Protein AF-A0A965B4S9-F1 (afdb_monomer_lite)

Structure (mmCIF, N/CA/C/O backbone):
data_AF-A0A965B4S9-F1
#
_entry.id   AF-A0A965B4S9-F1
#
loop_
_atom_site.group_PDB
_atom_site.id
_atom_site.type_symbol
_atom_site.label_atom_id
_atom_site.label_alt_id
_atom_site.label_comp_id
_atom_site.label_asym_id
_atom_site.label_entity_id
_atom_site.label_seq_id
_atom_site.pdbx_PDB_ins_code
_atom_site.Cartn_x
_atom_site.Cartn_y
_atom_site.Cartn_z
_atom_site.occupancy
_atom_site.B_iso_or_equiv
_atom_site.auth_seq_id
_atom_site.auth_comp_id
_atom_site.auth_asym_id
_atom_site.auth_atom_id
_atom_site.pdbx_PDB_model_num
ATOM 1 N N . MET A 1 1 ? -10.277 0.511 -6.795 1.00 82.25 1 MET A N 1
ATOM 2 C CA . MET A 1 1 ? -9.695 -0.820 -7.100 1.00 82.25 1 MET A CA 1
ATOM 3 C C . MET A 1 1 ? -10.086 -1.358 -8.469 1.00 82.25 1 MET A C 1
ATOM 5 O O . MET A 1 1 ? -9.258 -2.029 -9.069 1.00 82.25 1 MET A O 1
ATOM 9 N N . SER A 1 2 ? -11.279 -1.055 -8.992 1.00 87.94 2 SER A N 1
ATOM 10 C CA . SER A 1 2 ? -11.750 -1.581 -10.284 1.00 87.94 2 SER A CA 1
ATOM 11 C C . SER A 1 2 ? -10.782 -1.339 -11.446 1.00 87.94 2 SER A C 1
ATOM 13 O O . SER A 1 2 ? -10.565 -2.250 -12.230 1.00 87.94 2 SER A O 1
ATOM 15 N N . ILE A 1 3 ? -10.125 -0.171 -11.503 1.00 90.88 3 ILE A N 1
ATOM 16 C CA . ILE A 1 3 ? -9.097 0.130 -12.519 1.00 90.88 3 ILE A CA 1
ATOM 17 C C . ILE A 1 3 ? -7.982 -0.932 -12.504 1.00 90.88 3 ILE A C 1
ATOM 19 O O . ILE A 1 3 ? -7.716 -1.557 -13.525 1.00 90.88 3 ILE A O 1
ATOM 23 N N . ASN A 1 4 ? -7.391 -1.210 -11.336 1.00 87.19 4 ASN A N 1
ATOM 24 C CA . ASN A 1 4 ? -6.348 -2.236 -11.187 1.00 87.19 4 ASN A CA 1
ATOM 25 C C . ASN A 1 4 ? -6.852 -3.640 -11.551 1.00 87.19 4 ASN A C 1
ATOM 27 O O . ASN A 1 4 ? -6.146 -4.393 -12.215 1.00 87.19 4 ASN A O 1
ATOM 31 N N . ALA A 1 5 ? -8.068 -3.994 -11.126 1.00 87.38 5 ALA A N 1
ATOM 32 C CA . ALA A 1 5 ? -8.649 -5.301 -11.423 1.00 87.38 5 ALA A CA 1
ATOM 33 C C . ALA A 1 5 ? -8.853 -5.500 -12.934 1.00 87.38 5 ALA A C 1
ATOM 35 O O . ALA A 1 5 ? -8.488 -6.545 -13.462 1.00 87.38 5 ALA A O 1
ATOM 36 N N . MET A 1 6 ? -9.356 -4.480 -13.637 1.00 89.00 6 MET A N 1
ATOM 37 C CA . MET A 1 6 ? -9.502 -4.508 -15.095 1.00 89.00 6 MET A CA 1
ATOM 38 C C . MET A 1 6 ? -8.151 -4.663 -15.800 1.00 89.00 6 MET A C 1
ATOM 40 O O . MET A 1 6 ? -8.064 -5.430 -16.752 1.00 89.00 6 MET A O 1
ATOM 44 N N . PHE A 1 7 ? -7.090 -4.014 -15.307 1.00 85.38 7 PHE A N 1
ATOM 45 C CA . PHE A 1 7 ? -5.736 -4.202 -15.842 1.00 85.38 7 PHE A CA 1
ATOM 46 C C . PHE A 1 7 ? -5.236 -5.640 -15.686 1.00 85.38 7 PHE A C 1
ATOM 48 O O . PHE A 1 7 ? -4.706 -6.204 -16.638 1.00 85.38 7 PHE A O 1
ATOM 55 N N . ILE A 1 8 ? -5.424 -6.250 -14.512 1.00 87.25 8 ILE A N 1
ATOM 56 C CA . ILE A 1 8 ? -5.008 -7.639 -14.266 1.00 87.25 8 ILE A CA 1
ATOM 57 C C . ILE A 1 8 ? -5.798 -8.602 -15.156 1.00 87.25 8 ILE A C 1
ATOM 59 O O . ILE A 1 8 ? -5.205 -9.452 -15.812 1.00 87.25 8 ILE A O 1
ATOM 63 N N . VAL A 1 9 ? -7.123 -8.451 -15.219 1.00 90.88 9 VAL A N 1
ATOM 64 C CA . VAL A 1 9 ? -7.982 -9.261 -16.098 1.00 90.88 9 VAL A CA 1
ATOM 65 C C . VAL A 1 9 ? -7.557 -9.090 -17.559 1.00 90.88 9 VAL A C 1
ATOM 67 O O . VAL A 1 9 ? -7.392 -10.079 -18.266 1.00 90.88 9 VAL A O 1
ATOM 70 N N . GLY A 1 10 ? -7.294 -7.858 -17.999 1.00 89.44 10 GLY A N 1
ATOM 71 C CA . GLY A 1 10 ? -6.790 -7.574 -19.341 1.00 89.44 10 GLY A CA 1
ATOM 72 C C . GLY A 1 10 ? -5.460 -8.272 -19.631 1.00 89.44 10 GLY A C 1
ATOM 73 O O . GLY A 1 10 ? -5.334 -8.937 -20.653 1.00 89.44 10 GLY A O 1
ATOM 74 N N . LEU A 1 11 ? -4.489 -8.184 -18.716 1.00 87.62 11 LEU A N 1
ATOM 75 C CA . LEU A 1 11 ? -3.179 -8.828 -18.865 1.00 87.62 11 LEU A CA 1
ATOM 76 C C . LEU A 1 11 ? -3.265 -10.357 -18.946 1.00 87.62 11 LEU A C 1
ATOM 78 O O . LEU A 1 11 ? -2.461 -10.967 -19.644 1.00 87.62 11 LEU A O 1
ATOM 82 N N . VAL A 1 12 ? -4.215 -10.973 -18.237 1.00 92.19 12 VAL A N 1
ATOM 83 C CA . VAL A 1 12 ? -4.382 -12.434 -18.216 1.00 92.19 12 VAL A CA 1
ATOM 84 C C . VAL A 1 12 ? -5.134 -12.944 -19.447 1.00 92.19 12 VAL A C 1
ATOM 86 O O . VAL A 1 12 ? -4.763 -13.979 -19.995 1.00 92.19 12 VAL A O 1
ATOM 89 N N . PHE A 1 13 ? -6.186 -12.246 -19.884 1.00 93.88 13 PHE A N 1
ATOM 90 C CA . PHE A 1 13 ? -7.126 -12.775 -20.878 1.00 93.88 13 PHE A CA 1
ATOM 91 C C . PHE A 1 13 ? -7.011 -12.159 -22.277 1.00 93.88 13 PHE A C 1
ATOM 93 O O . PHE A 1 13 ? -7.575 -12.724 -23.211 1.00 93.88 13 PHE A O 1
ATOM 100 N N . VAL A 1 14 ? -6.301 -11.039 -22.460 1.00 92.94 14 VAL A N 1
ATOM 101 C CA . VAL A 1 14 ? -6.138 -10.396 -23.776 1.00 92.94 14 VAL A CA 1
ATOM 102 C C . VAL A 1 14 ? -4.761 -10.738 -24.362 1.00 92.94 14 VAL A C 1
ATOM 104 O O . VAL A 1 14 ? -3.739 -10.230 -23.887 1.00 92.94 14 VAL A O 1
ATOM 107 N N . PRO A 1 15 ? -4.689 -11.567 -25.422 1.00 91.56 15 PRO A N 1
ATOM 108 C CA . PRO A 1 15 ? -3.422 -11.907 -26.056 1.00 91.56 15 PRO A CA 1
ATOM 109 C C . PRO A 1 15 ? -2.739 -10.662 -26.628 1.00 91.56 15 PRO A C 1
ATOM 111 O O . PRO A 1 15 ? -3.392 -9.800 -27.211 1.00 91.56 15 PRO A O 1
ATOM 114 N N . LYS A 1 16 ? -1.409 -10.590 -26.507 1.00 90.75 16 LYS A N 1
ATOM 115 C CA . LYS A 1 16 ? -0.580 -9.486 -27.028 1.00 90.75 16 LYS A CA 1
ATOM 116 C C . LYS A 1 16 ? -0.928 -8.092 -26.476 1.00 90.75 16 LYS A C 1
ATOM 118 O O . LYS A 1 16 ? -0.445 -7.111 -27.024 1.00 90.75 16 LYS A O 1
ATOM 123 N N . LEU A 1 17 ? -1.661 -7.968 -25.361 1.00 90.12 17 LEU A N 1
ATOM 124 C CA . LEU A 1 17 ? -1.936 -6.661 -24.735 1.00 90.12 17 LEU A CA 1
ATOM 125 C C . LEU A 1 17 ? -0.650 -5.845 -24.494 1.00 90.12 17 LEU A C 1
ATOM 127 O O . LEU A 1 17 ? -0.628 -4.630 -24.675 1.00 90.12 17 LEU A O 1
ATOM 131 N N . TRP A 1 18 ? 0.446 -6.524 -24.138 1.00 90.88 18 TRP A N 1
ATOM 132 C CA . TRP A 1 18 ? 1.727 -5.868 -23.880 1.00 90.88 18 TRP A CA 1
ATOM 133 C C . TRP A 1 18 ? 2.307 -5.140 -25.102 1.00 90.88 18 TRP A C 1
ATOM 135 O O . TRP A 1 18 ? 3.011 -4.151 -24.935 1.00 90.88 18 TRP A O 1
ATOM 145 N N . SER A 1 19 ? 1.979 -5.553 -26.335 1.00 92.44 19 SER A N 1
ATOM 146 C CA . SER A 1 19 ? 2.480 -4.869 -27.538 1.00 92.44 19 SER A CA 1
ATOM 147 C C . SER A 1 19 ? 1.881 -3.474 -27.737 1.00 92.44 19 SER A C 1
ATOM 149 O O . SER A 1 19 ? 2.375 -2.721 -28.566 1.00 92.44 19 SER A O 1
ATOM 151 N N . VAL A 1 20 ? 0.815 -3.132 -27.007 1.00 92.50 20 VAL A N 1
ATOM 152 C CA . VAL A 1 20 ? 0.145 -1.822 -27.060 1.00 92.50 20 VAL A CA 1
ATOM 153 C C . VAL A 1 20 ? 0.144 -1.107 -25.703 1.00 92.50 20 VAL A C 1
ATOM 155 O O . VAL A 1 20 ? -0.563 -0.116 -25.524 1.00 92.50 20 VAL A O 1
ATOM 158 N N . VAL A 1 21 ? 0.932 -1.590 -24.735 1.00 91.88 21 VAL A N 1
ATOM 159 C CA . VAL A 1 21 ? 0.896 -1.103 -23.346 1.00 91.88 21 VAL A CA 1
ATOM 160 C C . VAL A 1 21 ? 1.277 0.375 -23.222 1.00 91.88 21 VAL A C 1
ATOM 162 O O . VAL A 1 21 ? 0.691 1.092 -22.415 1.00 91.88 21 VAL A O 1
ATOM 165 N N . GLU A 1 22 ? 2.167 0.858 -24.090 1.00 93.56 22 GLU A N 1
ATOM 166 C CA . GLU A 1 22 ? 2.612 2.257 -24.111 1.00 93.56 22 GLU A CA 1
ATOM 167 C C . GLU A 1 22 ? 1.471 3.238 -24.430 1.00 93.56 22 GLU A C 1
ATOM 169 O O . GLU A 1 22 ? 1.471 4.367 -23.949 1.00 93.56 22 GLU A O 1
ATOM 174 N N . TYR A 1 23 ? 0.439 2.804 -25.164 1.00 93.38 23 TYR A N 1
ATOM 175 C CA . TYR A 1 23 ? -0.772 3.604 -25.389 1.00 93.38 23 TYR A CA 1
ATOM 176 C C . TYR A 1 23 ? -1.764 3.506 -24.224 1.00 93.38 23 TYR A C 1
ATOM 178 O O . TYR A 1 23 ? -2.525 4.439 -23.964 1.00 93.38 23 TYR A O 1
ATOM 186 N N . LEU A 1 24 ? -1.758 2.382 -23.501 1.00 93.00 24 LEU A N 1
ATOM 187 C CA . LEU A 1 24 ? -2.623 2.166 -22.343 1.00 93.00 24 LEU A CA 1
ATOM 188 C C . LEU A 1 24 ? -2.133 2.928 -21.109 1.00 93.00 24 LEU A C 1
ATOM 190 O O . LEU A 1 24 ? -2.963 3.350 -20.304 1.00 93.00 24 LEU A O 1
ATOM 194 N N . PHE A 1 25 ? -0.823 3.139 -20.949 1.00 94.69 25 PHE A N 1
ATOM 195 C CA . PHE A 1 25 ? -0.273 3.833 -19.782 1.00 94.69 25 PHE A CA 1
ATOM 196 C C . PHE A 1 25 ? -0.788 5.273 -19.621 1.00 94.69 25 PHE A C 1
ATOM 198 O O . PHE A 1 25 ? -1.295 5.572 -18.537 1.00 94.69 25 PHE A O 1
ATOM 205 N N . PRO A 1 26 ? -0.773 6.154 -20.644 1.00 95.62 26 PRO A N 1
ATOM 206 C CA . PRO A 1 26 ? -1.358 7.491 -20.527 1.00 95.62 26 PRO A CA 1
ATOM 207 C C . PRO A 1 26 ? -2.848 7.471 -20.165 1.00 95.62 26 PRO A C 1
ATOM 209 O O . PRO A 1 26 ? -3.293 8.257 -19.329 1.00 95.62 26 PRO A O 1
ATOM 212 N N . LEU A 1 27 ? -3.619 6.537 -20.736 1.00 94.31 27 LEU A N 1
ATOM 213 C CA . LEU A 1 27 ? -5.042 6.376 -20.419 1.00 94.31 27 LEU A CA 1
ATOM 214 C C . LEU A 1 27 ? -5.249 5.923 -18.966 1.00 94.31 27 LEU A C 1
ATOM 216 O O . LEU A 1 27 ? -6.115 6.449 -18.266 1.00 94.31 27 LEU A O 1
ATOM 220 N N . ALA A 1 28 ? -4.421 4.993 -18.485 1.00 93.81 28 ALA A N 1
ATOM 221 C CA . ALA A 1 28 ? -4.421 4.557 -17.093 1.00 93.81 28 ALA A CA 1
ATOM 222 C C . ALA A 1 28 ? -4.108 5.720 -16.147 1.00 93.81 28 ALA A C 1
ATOM 224 O O . ALA A 1 28 ? -4.797 5.914 -15.146 1.00 93.81 28 ALA A O 1
ATOM 225 N N . MET A 1 29 ? -3.084 6.510 -16.480 1.00 96.62 29 MET A N 1
ATOM 226 C CA . MET A 1 29 ? -2.683 7.680 -15.705 1.00 96.62 29 MET A CA 1
ATOM 227 C C . MET A 1 29 ? -3.804 8.707 -15.639 1.00 96.62 29 MET A C 1
ATOM 229 O O . MET A 1 29 ? -4.101 9.191 -14.552 1.00 96.62 29 MET A O 1
ATOM 233 N N . ALA A 1 30 ? -4.476 8.986 -16.758 1.00 97.31 30 ALA A N 1
ATOM 234 C CA . ALA A 1 30 ? -5.636 9.869 -16.778 1.00 97.31 30 ALA A CA 1
ATOM 235 C C . ALA A 1 30 ? -6.758 9.347 -15.864 1.00 97.31 30 ALA A C 1
ATOM 237 O O . ALA A 1 30 ? -7.289 10.103 -15.052 1.00 97.31 30 ALA A O 1
ATOM 238 N N . ALA A 1 31 ? -7.071 8.048 -15.920 1.00 96.25 31 ALA A N 1
ATOM 239 C CA . ALA A 1 31 ? -8.093 7.444 -15.067 1.00 96.25 31 ALA A CA 1
ATOM 240 C C . ALA A 1 31 ? -7.750 7.547 -13.569 1.00 96.25 31 ALA A C 1
ATOM 242 O O . ALA A 1 31 ? -8.599 7.945 -12.767 1.00 96.25 31 ALA A O 1
ATOM 243 N N . PHE A 1 32 ? -6.508 7.239 -13.173 1.00 96.88 32 PHE A N 1
ATOM 244 C CA . PHE A 1 32 ? -6.081 7.392 -11.779 1.00 96.88 32 PHE A CA 1
ATOM 245 C C . PHE A 1 32 ? -5.998 8.851 -11.341 1.00 96.88 32 PHE A C 1
ATOM 247 O O . PHE A 1 32 ? -6.355 9.152 -10.206 1.00 96.88 32 PHE A O 1
ATOM 254 N N . PHE A 1 33 ? -5.562 9.754 -12.217 1.00 97.69 33 PHE A N 1
ATOM 255 C CA . PHE A 1 33 ? -5.514 11.183 -11.931 1.00 97.69 33 PHE A CA 1
ATOM 256 C C . PHE A 1 33 ? -6.918 11.727 -11.658 1.00 97.69 33 PHE A C 1
ATOM 258 O O . PHE A 1 33 ? -7.147 12.323 -10.610 1.00 97.69 33 PHE A O 1
ATOM 265 N N . LEU A 1 34 ? -7.886 11.446 -12.534 1.00 97.56 34 LEU A N 1
ATOM 266 C CA . LEU A 1 34 ? -9.280 11.850 -12.335 1.00 97.56 34 LEU A CA 1
ATOM 267 C C . LEU A 1 34 ? -9.862 11.267 -11.042 1.00 97.56 34 LEU A C 1
ATOM 269 O O . LEU A 1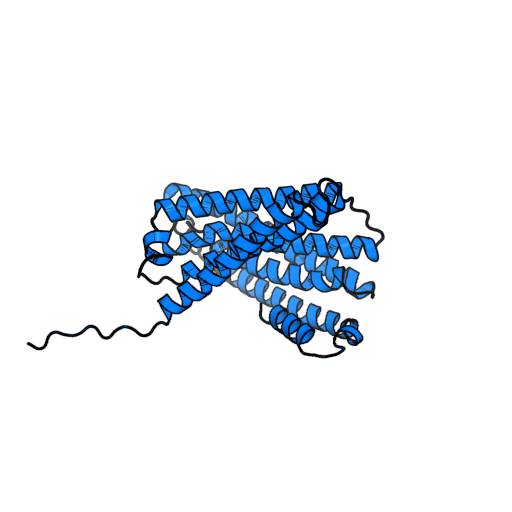 34 ? -10.521 11.978 -10.284 1.00 97.56 34 LEU A O 1
ATOM 273 N N . ASN A 1 35 ? -9.567 10.000 -10.740 1.00 96.94 35 ASN A N 1
ATOM 274 C CA . ASN A 1 35 ? -10.010 9.373 -9.497 1.00 96.94 35 ASN A CA 1
ATOM 275 C C . ASN A 1 35 ? -9.328 9.979 -8.252 1.00 96.94 35 ASN A C 1
ATOM 277 O O . ASN A 1 35 ? -9.960 10.103 -7.200 1.00 96.94 35 ASN A O 1
ATOM 281 N N . ALA A 1 36 ? -8.066 10.405 -8.357 1.00 97.00 36 ALA A N 1
ATOM 282 C CA . ALA A 1 36 ? -7.355 11.115 -7.296 1.00 97.00 36 ALA A CA 1
ATOM 283 C C . ALA A 1 36 ? -7.952 12.508 -7.050 1.00 97.00 36 ALA A C 1
ATOM 285 O O . ALA A 1 36 ? -8.199 12.864 -5.900 1.00 97.00 36 ALA A O 1
ATOM 286 N N . ILE A 1 37 ? -8.264 13.262 -8.110 1.00 97.94 37 ILE A N 1
ATOM 287 C CA . ILE A 1 37 ? -8.956 14.556 -8.007 1.00 97.94 37 ILE A CA 1
ATOM 288 C C . ILE A 1 37 ? -10.333 14.383 -7.365 1.00 97.94 37 ILE A C 1
ATOM 290 O O . ILE A 1 37 ? -10.694 15.141 -6.465 1.00 97.94 37 ILE A O 1
ATOM 294 N N . TRP A 1 38 ? -11.086 13.356 -7.763 1.00 97.31 38 TRP A N 1
ATOM 295 C CA . TRP A 1 38 ? -12.370 13.053 -7.137 1.00 97.31 38 TRP A CA 1
ATOM 296 C C . TRP A 1 38 ? -12.219 12.712 -5.648 1.00 97.31 38 TRP A C 1
ATOM 298 O O . TRP A 1 38 ? -12.965 13.231 -4.819 1.00 97.31 38 TRP A O 1
ATOM 308 N N . THR A 1 39 ? -11.193 11.934 -5.291 1.00 96.38 39 THR A N 1
ATOM 309 C CA . THR A 1 39 ? -10.860 11.620 -3.891 1.00 96.38 39 THR A CA 1
ATOM 310 C C . THR A 1 39 ? -10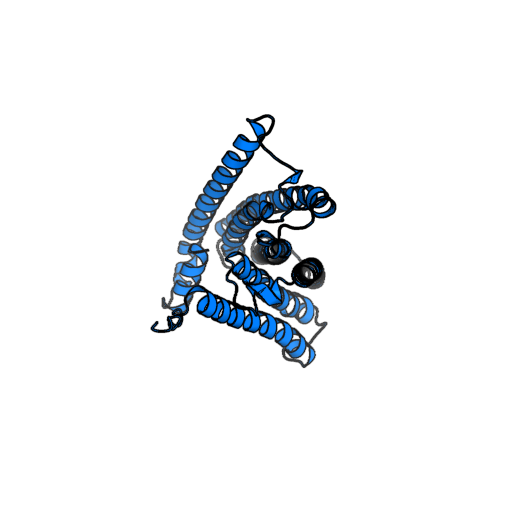.537 12.891 -3.099 1.00 96.38 39 THR A C 1
ATOM 312 O O . THR A 1 39 ? -11.085 13.089 -2.016 1.00 96.38 39 THR A O 1
ATOM 315 N N . LEU A 1 40 ? -9.705 13.787 -3.645 1.00 96.31 40 LEU A N 1
ATOM 316 C CA . LEU A 1 40 ? -9.372 15.066 -3.012 1.00 96.31 40 LEU A CA 1
ATOM 317 C C . LEU A 1 40 ? -10.596 15.961 -2.832 1.00 96.31 40 LEU A C 1
ATOM 319 O O . LEU A 1 40 ? -10.729 16.582 -1.783 1.00 96.31 40 LEU A O 1
ATOM 323 N N . LYS A 1 41 ? -11.508 15.995 -3.809 1.00 96.75 41 LYS A N 1
ATOM 324 C CA . LYS A 1 41 ? -12.770 16.732 -3.687 1.00 96.75 41 LYS A CA 1
ATOM 325 C C . LYS A 1 41 ? -13.597 16.209 -2.512 1.00 96.75 41 LYS A C 1
ATOM 327 O O . LYS A 1 41 ? -13.977 16.990 -1.651 1.00 96.75 41 LYS A O 1
ATOM 332 N N . MET A 1 42 ? -13.800 14.893 -2.416 1.00 95.56 42 MET A N 1
ATOM 333 C CA . MET A 1 42 ? -14.558 14.293 -1.307 1.00 95.56 42 MET A CA 1
ATOM 334 C C . MET A 1 42 ? -13.889 14.534 0.054 1.00 95.56 42 MET A C 1
ATOM 336 O O . MET A 1 42 ? -14.569 14.802 1.045 1.00 95.56 42 MET A O 1
ATOM 340 N N . MET A 1 43 ? -12.556 14.462 0.107 1.00 93.50 43 MET A N 1
ATOM 341 C CA . MET A 1 43 ? -11.780 14.802 1.301 1.00 93.50 43 MET A CA 1
ATOM 342 C C . MET A 1 43 ? -11.950 16.272 1.688 1.00 93.50 43 MET A C 1
ATOM 344 O O . MET A 1 43 ? -12.178 16.566 2.859 1.00 93.50 43 MET A O 1
ATOM 348 N N . GLY A 1 44 ? -11.860 17.178 0.713 1.00 92.06 44 GLY A N 1
ATOM 349 C CA . GLY A 1 44 ? -12.042 18.614 0.890 1.00 92.06 44 GLY A CA 1
ATOM 350 C C . GLY A 1 44 ? -13.438 18.953 1.396 1.00 92.06 44 GLY A C 1
ATOM 351 O O . GLY A 1 44 ? -13.550 19.630 2.409 1.00 92.06 44 GLY A O 1
ATOM 352 N N . ASP A 1 45 ? -14.484 18.401 0.778 1.00 92.38 45 ASP A N 1
ATOM 353 C CA . ASP A 1 45 ? -15.879 18.588 1.196 1.00 92.38 45 ASP A CA 1
ATOM 354 C C . ASP A 1 45 ? -16.106 18.087 2.632 1.00 92.38 45 ASP A C 1
ATOM 356 O O . ASP A 1 45 ? -16.794 18.722 3.432 1.00 92.38 45 ASP A O 1
ATOM 360 N N . MET A 1 46 ? -15.500 16.953 2.996 1.00 89.81 46 MET A N 1
ATOM 361 C CA . MET A 1 46 ? -15.559 16.428 4.360 1.00 89.81 46 MET A CA 1
ATOM 362 C C . MET A 1 46 ? -14.876 17.365 5.365 1.00 89.81 46 MET A C 1
ATOM 364 O O . MET A 1 46 ? -15.469 17.677 6.393 1.00 89.81 46 MET A O 1
ATOM 368 N N . ILE A 1 47 ? -13.657 17.825 5.075 1.00 88.62 47 ILE A N 1
ATOM 369 C CA . ILE A 1 47 ? -12.915 18.740 5.955 1.00 88.62 47 ILE A CA 1
ATOM 370 C C . ILE A 1 47 ? -13.627 20.092 6.051 1.00 88.62 47 ILE A C 1
ATOM 372 O O . ILE A 1 47 ? -13.740 20.636 7.143 1.00 88.62 47 ILE A O 1
ATOM 376 N N . ALA A 1 48 ? -14.142 20.616 4.939 1.00 89.31 48 ALA A N 1
ATOM 377 C CA . ALA A 1 48 ? -14.868 21.879 4.903 1.00 89.31 48 ALA A CA 1
ATOM 378 C C . ALA A 1 48 ? -16.097 21.843 5.819 1.00 89.31 48 ALA A C 1
ATOM 380 O O . ALA A 1 48 ? -16.299 22.785 6.576 1.00 89.31 48 ALA A O 1
ATOM 381 N N . ARG A 1 49 ? -16.861 20.740 5.829 1.00 87.12 49 ARG A N 1
ATOM 382 C CA . ARG A 1 49 ? -17.976 20.555 6.776 1.00 87.12 49 ARG A CA 1
ATOM 383 C C . ARG A 1 49 ? -17.512 20.582 8.231 1.00 87.12 49 ARG A C 1
ATOM 385 O O . ARG A 1 49 ? -18.102 21.285 9.040 1.00 87.12 49 ARG A O 1
ATOM 392 N N . TYR A 1 50 ? -16.425 19.880 8.545 1.00 85.94 50 TYR A N 1
ATOM 393 C CA . TYR A 1 50 ? -15.868 19.857 9.901 1.00 85.94 50 TYR A CA 1
ATOM 394 C C . TYR A 1 50 ? -15.355 21.219 10.376 1.00 85.94 50 TYR A C 1
ATOM 396 O O . TYR A 1 50 ? -15.379 21.484 11.571 1.00 85.94 50 TYR A O 1
ATOM 404 N N . LEU A 1 51 ? -14.873 22.063 9.459 1.00 86.81 51 LEU A N 1
ATOM 405 C CA . LEU A 1 51 ? -14.338 23.389 9.775 1.00 86.81 51 LEU A CA 1
ATOM 406 C C . LEU A 1 51 ? -15.389 24.507 9.720 1.00 86.81 51 LEU A C 1
ATOM 408 O O . LEU A 1 51 ? -15.165 25.567 10.299 1.00 86.81 51 LEU A O 1
ATOM 412 N N . ALA A 1 52 ? -16.505 24.306 9.014 1.00 88.56 52 ALA A N 1
ATOM 413 C CA . ALA A 1 52 ? -17.569 25.301 8.886 1.00 88.56 52 ALA A CA 1
ATOM 414 C C . ALA A 1 52 ? -18.443 25.405 10.147 1.00 88.56 52 ALA A C 1
ATOM 416 O O . ALA A 1 52 ? -18.992 26.469 10.430 1.00 88.56 52 ALA A O 1
ATOM 417 N N . GLU A 1 53 ? -18.567 24.318 10.908 1.00 82.62 53 GLU A N 1
ATOM 418 C CA . GLU A 1 53 ? -19.384 24.248 12.118 1.00 82.62 53 GLU A CA 1
ATOM 419 C C . GLU A 1 53 ? -18.496 24.240 13.370 1.00 82.62 53 GLU A C 1
ATOM 421 O O . GLU A 1 53 ? -17.506 23.514 13.433 1.00 82.62 53 GLU A O 1
ATOM 426 N N . LYS A 1 54 ? -18.858 25.022 14.399 1.00 72.75 54 LYS A N 1
ATOM 427 C CA . LYS A 1 54 ? -18.075 25.147 15.647 1.00 72.75 54 LYS A CA 1
ATOM 428 C C . LYS A 1 54 ? -17.902 23.807 16.385 1.00 72.75 54 LYS A C 1
ATOM 430 O O . LYS A 1 54 ? -16.852 23.586 16.976 1.00 72.75 54 LYS A O 1
ATOM 435 N N . ASP A 1 55 ? -18.894 22.922 16.273 1.00 75.00 55 ASP A N 1
ATOM 436 C CA . ASP A 1 55 ? -18.893 21.553 16.810 1.00 75.00 55 ASP A CA 1
ATOM 437 C C . ASP A 1 55 ? -18.832 20.493 15.688 1.00 75.00 55 ASP A C 1
ATOM 439 O O . ASP A 1 55 ? -19.174 19.328 15.888 1.00 75.00 55 ASP A O 1
ATOM 443 N N . GLY A 1 56 ? -18.391 20.887 14.485 1.00 73.56 56 GLY A N 1
ATOM 444 C CA . GLY A 1 56 ? -18.390 20.035 13.292 1.00 73.56 56 GLY A CA 1
ATOM 445 C C . GLY A 1 56 ? -17.452 18.829 13.381 1.00 73.56 56 GLY A C 1
ATOM 446 O O . GLY A 1 56 ? -17.590 17.882 12.609 1.00 73.56 56 GLY A O 1
ATOM 447 N N . PHE A 1 57 ? -16.507 18.830 14.325 1.00 81.44 57 PHE A N 1
ATOM 448 C CA . PHE A 1 57 ? -15.612 17.708 14.586 1.00 81.44 57 PHE A CA 1
ATOM 449 C C . PHE A 1 57 ? -15.606 17.329 16.067 1.00 81.44 57 PHE A C 1
ATOM 451 O O . PHE A 1 57 ? -15.056 18.042 16.905 1.00 81.44 57 PHE A O 1
ATOM 458 N N . ASN A 1 58 ? -16.154 16.153 16.374 1.00 81.44 58 ASN A N 1
ATOM 459 C CA . ASN A 1 58 ? -16.072 15.564 17.704 1.00 81.44 58 ASN A CA 1
ATOM 460 C C . ASN A 1 58 ? -14.801 14.705 17.819 1.00 81.44 58 ASN A C 1
ATOM 462 O O . ASN A 1 58 ? -14.737 13.593 17.290 1.00 81.44 58 ASN A O 1
ATOM 466 N N . ALA A 1 59 ? -13.789 15.234 18.508 1.00 78.12 59 ALA A N 1
ATOM 467 C CA . ALA A 1 59 ? -12.520 14.543 18.715 1.00 78.12 59 ALA A CA 1
ATOM 468 C C . ALA A 1 59 ? -12.657 13.309 19.625 1.00 78.12 59 ALA A C 1
ATOM 470 O O . ALA A 1 59 ? -12.014 12.293 19.364 1.00 78.12 59 ALA A O 1
ATOM 471 N N . ASP A 1 60 ? -13.522 13.369 20.639 1.00 80.25 60 ASP A N 1
ATOM 472 C CA . ASP A 1 60 ? -13.705 12.296 21.623 1.00 80.25 60 ASP A CA 1
ATOM 473 C C . ASP A 1 60 ? -14.389 11.066 21.021 1.00 80.25 60 ASP A C 1
ATOM 475 O O . ASP A 1 60 ? -14.028 9.932 21.338 1.00 80.25 60 ASP A O 1
ATOM 479 N N . ALA A 1 61 ? -15.319 11.287 20.087 1.00 79.56 61 ALA A N 1
ATOM 480 C CA . ALA A 1 61 ? -16.003 10.229 19.345 1.00 79.56 61 ALA A CA 1
ATOM 481 C C . ALA A 1 61 ? -15.127 9.569 18.262 1.00 79.56 61 ALA A C 1
ATOM 483 O O . ALA A 1 61 ? -15.528 8.580 17.653 1.00 79.56 61 ALA A O 1
ATOM 484 N N . ASN A 1 62 ? -13.931 10.096 17.991 1.00 81.06 62 ASN A N 1
ATOM 485 C CA . ASN A 1 62 ? -13.072 9.647 16.898 1.00 81.06 62 ASN A CA 1
ATOM 486 C C . ASN A 1 62 ? -11.985 8.664 17.375 1.00 81.06 62 ASN A C 1
ATOM 488 O O . ASN A 1 62 ? -10.805 8.767 17.025 1.00 81.06 62 ASN A O 1
ATOM 492 N N . ASN A 1 63 ? -12.392 7.682 18.176 1.00 83.12 63 ASN A N 1
ATOM 493 C CA . ASN A 1 63 ? -11.549 6.647 18.780 1.00 83.12 63 ASN A CA 1
ATOM 494 C C . ASN A 1 63 ? -11.274 5.462 17.826 1.00 83.12 63 ASN A C 1
ATOM 496 O O . ASN A 1 63 ? -11.333 4.289 18.201 1.00 83.12 63 ASN A O 1
ATOM 500 N N . SER A 1 64 ? -10.986 5.763 16.561 1.00 86.94 64 SER A N 1
ATOM 501 C CA . SER A 1 64 ? -10.808 4.776 15.498 1.00 86.94 64 SER A CA 1
ATOM 502 C C . SER A 1 64 ? -9.817 5.258 14.441 1.00 86.94 64 SER A C 1
ATOM 504 O O . SER A 1 64 ? -9.656 6.457 14.209 1.00 86.94 64 SER A O 1
ATOM 506 N N . PHE A 1 65 ? -9.173 4.319 13.743 1.00 89.00 65 PHE A N 1
ATOM 507 C CA . PHE A 1 65 ? -8.348 4.620 12.568 1.00 89.00 65 PHE A CA 1
ATOM 508 C C . PHE A 1 65 ? -9.150 4.631 11.261 1.00 89.00 65 PHE A C 1
ATOM 510 O O . PHE A 1 65 ? -8.572 4.814 10.190 1.00 89.00 65 PHE A O 1
ATOM 517 N N . ALA A 1 66 ? -10.481 4.529 11.315 1.00 87.69 66 ALA A N 1
ATOM 518 C CA . ALA A 1 66 ? -11.347 4.757 10.157 1.00 87.69 66 ALA A CA 1
ATOM 519 C C . ALA A 1 66 ? -11.076 6.119 9.487 1.00 87.69 66 ALA A C 1
ATOM 521 O O . ALA A 1 66 ? -11.110 6.234 8.266 1.00 87.69 66 ALA A O 1
ATOM 522 N N . GLN A 1 67 ? -10.690 7.134 10.261 1.00 88.62 67 GLN A N 1
ATOM 523 C CA . GLN A 1 67 ? -10.274 8.446 9.753 1.00 88.62 67 GLN A CA 1
ATOM 524 C C . GLN A 1 67 ? -9.030 8.431 8.843 1.00 88.62 67 GLN A C 1
ATOM 526 O O . GLN A 1 67 ? -8.744 9.433 8.194 1.00 88.62 67 GLN A O 1
ATOM 531 N N . VAL A 1 68 ? -8.288 7.321 8.774 1.00 92.75 68 VAL A N 1
ATOM 532 C CA . VAL A 1 68 ? -7.140 7.126 7.871 1.00 92.75 68 VAL A CA 1
ATOM 533 C C . VAL A 1 68 ? -7.588 6.600 6.497 1.00 92.75 68 VAL A C 1
ATOM 535 O O . VAL A 1 68 ? -6.834 6.686 5.527 1.00 92.75 68 VAL A O 1
ATOM 538 N N . LEU A 1 69 ? -8.831 6.117 6.359 1.00 91.56 69 LEU A N 1
ATOM 539 C CA . LEU A 1 69 ? -9.389 5.624 5.090 1.00 91.56 69 LEU A CA 1
ATOM 540 C C . LEU A 1 69 ? -9.251 6.611 3.916 1.00 91.56 69 LEU A C 1
ATOM 542 O O . LEU A 1 69 ? -8.920 6.151 2.821 1.00 91.56 69 LEU A O 1
ATOM 546 N N . PRO A 1 70 ? -9.434 7.937 4.085 1.00 93.81 70 PRO A N 1
ATOM 547 C CA . PRO A 1 70 ? -9.237 8.874 2.983 1.00 93.81 70 PRO A CA 1
ATOM 548 C C . PRO A 1 70 ? -7.784 8.920 2.486 1.00 93.81 70 PRO A C 1
ATOM 550 O O . PRO A 1 70 ? -7.551 8.901 1.277 1.00 93.81 70 PRO A O 1
ATOM 553 N N . ALA A 1 71 ? -6.797 8.879 3.391 1.00 96.06 71 ALA A N 1
ATOM 554 C CA . ALA A 1 71 ? -5.392 8.739 2.998 1.00 96.06 71 ALA A CA 1
ATOM 555 C C . ALA A 1 71 ? -5.138 7.414 2.280 1.00 96.06 71 ALA A C 1
ATOM 557 O O . ALA A 1 71 ? -4.438 7.386 1.272 1.00 96.06 71 ALA A O 1
ATOM 558 N N . PHE A 1 72 ? -5.732 6.322 2.758 1.00 94.94 72 PHE A N 1
ATOM 559 C CA . PHE A 1 72 ? -5.617 5.023 2.105 1.00 94.94 72 PHE A CA 1
ATOM 560 C C . PHE A 1 72 ? -6.172 5.043 0.672 1.00 94.94 72 PHE A C 1
ATOM 562 O O . PHE A 1 72 ? -5.510 4.567 -0.250 1.00 94.94 72 PHE A O 1
ATOM 569 N N . ALA A 1 73 ? -7.339 5.654 0.455 1.00 95.00 73 ALA A N 1
ATOM 570 C CA . ALA A 1 73 ? -7.920 5.824 -0.876 1.00 95.00 73 ALA A CA 1
ATOM 571 C C . ALA A 1 73 ? -7.023 6.670 -1.797 1.00 95.00 73 ALA A C 1
ATOM 573 O O . ALA A 1 73 ? -6.822 6.323 -2.963 1.00 95.00 73 ALA A O 1
ATOM 574 N N . LEU A 1 74 ? -6.434 7.749 -1.279 1.00 96.69 74 LEU A N 1
ATOM 575 C CA . LEU A 1 74 ? -5.534 8.600 -2.054 1.00 96.69 74 LEU A CA 1
ATOM 576 C C . LEU A 1 74 ? -4.209 7.892 -2.387 1.00 96.69 74 LEU A C 1
ATOM 578 O O . LEU A 1 74 ? -3.782 7.903 -3.541 1.00 96.69 74 LEU A O 1
ATOM 582 N N . ALA A 1 75 ? -3.609 7.190 -1.424 1.00 97.44 75 ALA A N 1
ATOM 583 C CA . ALA A 1 75 ? -2.405 6.386 -1.630 1.00 97.44 75 ALA A CA 1
ATOM 584 C C . ALA A 1 75 ? -2.626 5.259 -2.654 1.00 97.44 75 ALA A C 1
ATOM 586 O O . ALA A 1 75 ? -1.727 4.931 -3.427 1.00 97.44 75 ALA A O 1
ATOM 587 N N . MET A 1 76 ? -3.841 4.708 -2.726 1.00 96.19 76 MET A N 1
ATOM 588 C CA . MET A 1 76 ? -4.210 3.722 -3.743 1.00 96.19 76 MET A CA 1
ATOM 589 C C . MET A 1 76 ? -4.224 4.294 -5.166 1.00 96.19 76 MET A C 1
ATOM 591 O O . MET A 1 76 ? -3.899 3.581 -6.117 1.00 96.19 76 MET A O 1
ATOM 595 N N . ASN A 1 77 ? -4.561 5.574 -5.328 1.00 97.31 77 ASN A N 1
ATOM 596 C CA . ASN A 1 77 ? -4.404 6.262 -6.609 1.00 97.31 77 ASN A CA 1
ATOM 597 C C . ASN A 1 77 ? -2.934 6.564 -6.907 1.00 97.31 77 ASN A C 1
ATOM 599 O O . ASN A 1 77 ? -2.492 6.367 -8.036 1.00 97.31 77 ASN A O 1
ATOM 603 N N . ALA A 1 78 ? -2.168 6.976 -5.895 1.00 97.88 78 ALA A N 1
ATOM 604 C CA . ALA A 1 78 ? -0.747 7.276 -6.030 1.00 97.88 78 ALA A CA 1
ATOM 605 C C . ALA A 1 78 ? 0.068 6.054 -6.499 1.00 97.88 78 ALA A C 1
ATOM 607 O O . ALA A 1 78 ? 0.812 6.140 -7.474 1.00 97.88 78 ALA A O 1
ATOM 608 N N . VAL A 1 79 ? -0.134 4.881 -5.886 1.00 97.06 79 VAL A N 1
ATOM 609 C CA . VAL A 1 79 ? 0.542 3.639 -6.307 1.00 97.06 79 VAL A CA 1
ATOM 610 C C . VAL A 1 79 ? 0.109 3.172 -7.703 1.00 97.06 79 VAL A C 1
ATOM 612 O O . VAL A 1 79 ? 0.916 2.587 -8.430 1.00 97.06 79 VAL A O 1
ATOM 615 N N . GLY A 1 80 ? -1.142 3.441 -8.098 1.00 95.88 80 GLY A N 1
ATOM 616 C CA . GLY A 1 80 ? -1.641 3.206 -9.456 1.00 95.88 80 GLY A CA 1
ATOM 617 C C . GLY A 1 80 ? -0.951 4.112 -10.477 1.00 95.88 80 GLY A C 1
ATOM 618 O O . GLY A 1 80 ? -0.436 3.626 -11.482 1.00 95.88 80 GLY A O 1
ATOM 619 N N . LEU A 1 81 ? -0.838 5.405 -10.162 1.00 97.00 81 LEU A N 1
ATOM 620 C CA . LEU A 1 81 ? -0.099 6.386 -10.957 1.00 97.00 81 LEU A CA 1
ATOM 621 C C . LEU A 1 81 ? 1.383 6.063 -11.078 1.00 97.00 81 LEU A C 1
ATOM 623 O O . LEU A 1 81 ? 1.952 6.430 -12.093 1.00 97.00 81 LEU A O 1
ATOM 627 N N . ALA A 1 82 ? 1.995 5.387 -10.101 1.00 97.88 82 ALA A N 1
ATOM 628 C CA . ALA A 1 82 ? 3.398 4.966 -10.148 1.00 97.88 82 ALA A CA 1
ATOM 629 C C . ALA A 1 82 ? 3.637 3.718 -11.016 1.00 97.88 82 ALA A C 1
ATOM 631 O O . ALA A 1 82 ? 4.782 3.346 -11.243 1.00 97.88 82 ALA A O 1
ATOM 632 N N . ALA A 1 83 ? 2.591 3.023 -11.480 1.00 95.00 83 ALA A N 1
ATOM 633 C CA . ALA A 1 83 ? 2.766 1.794 -12.258 1.00 95.00 83 ALA A CA 1
ATOM 634 C C . ALA A 1 83 ? 3.540 2.020 -13.577 1.00 95.00 83 ALA A C 1
ATOM 636 O O . ALA A 1 83 ? 4.485 1.267 -13.818 1.00 95.00 83 ALA A O 1
ATOM 637 N N . PRO A 1 84 ? 3.230 3.050 -14.394 1.00 95.69 84 PRO A N 1
ATOM 638 C CA . PRO A 1 84 ? 3.981 3.329 -15.617 1.00 95.69 84 PRO A CA 1
ATOM 639 C C . PRO A 1 84 ? 5.440 3.717 -15.368 1.00 95.69 84 PRO A C 1
ATOM 641 O O . PRO A 1 84 ? 6.280 3.357 -16.182 1.00 95.69 84 PRO A O 1
ATOM 644 N N . ALA A 1 85 ? 5.775 4.358 -14.240 1.00 96.69 85 ALA A N 1
ATOM 645 C CA . ALA A 1 85 ? 7.168 4.655 -13.895 1.00 96.69 85 ALA A CA 1
ATOM 646 C C . ALA A 1 85 ? 8.049 3.398 -13.888 1.00 96.69 85 ALA A C 1
ATOM 648 O O . ALA A 1 85 ? 9.202 3.464 -14.286 1.00 96.69 85 ALA A O 1
ATOM 649 N N . ALA A 1 86 ? 7.498 2.249 -13.489 1.00 94.56 86 ALA A N 1
ATOM 650 C CA . ALA A 1 86 ? 8.247 1.001 -13.414 1.00 94.56 86 ALA A CA 1
ATOM 651 C C . ALA A 1 86 ? 8.209 0.148 -14.695 1.00 94.56 86 ALA A C 1
ATOM 653 O O . ALA A 1 86 ? 8.844 -0.901 -14.729 1.00 94.56 86 ALA A O 1
ATOM 654 N N . MET A 1 87 ? 7.398 0.501 -15.697 1.00 93.88 87 MET A N 1
ATOM 655 C CA . MET A 1 87 ? 7.093 -0.403 -16.821 1.00 93.88 87 MET A CA 1
ATOM 656 C C . MET A 1 87 ? 7.135 0.260 -18.202 1.00 93.88 87 MET A C 1
ATOM 658 O O . MET A 1 87 ? 7.197 -0.453 -19.199 1.00 93.88 87 MET A O 1
ATOM 662 N N . SER A 1 88 ? 7.070 1.589 -18.270 1.00 95.38 88 SER A N 1
ATOM 663 C CA . SER A 1 88 ? 7.122 2.354 -19.516 1.00 95.38 88 SER A CA 1
ATOM 664 C C . SER A 1 88 ? 8.560 2.534 -19.982 1.00 95.38 88 SER A C 1
ATOM 666 O O . SER A 1 88 ? 9.458 2.797 -19.185 1.00 95.38 88 SER A O 1
ATOM 668 N N . THR A 1 89 ? 8.762 2.479 -21.292 1.00 94.31 89 THR A N 1
ATOM 669 C CA . THR A 1 89 ? 10.037 2.815 -21.940 1.00 94.31 89 THR A CA 1
ATOM 670 C C . THR A 1 89 ? 10.095 4.272 -22.406 1.00 94.31 89 THR A C 1
ATOM 672 O O . THR A 1 89 ? 11.170 4.783 -22.712 1.00 94.31 89 THR A O 1
ATOM 675 N N . VAL A 1 90 ? 8.954 4.971 -22.425 1.00 96.25 90 VAL A N 1
ATOM 676 C CA . VAL A 1 90 ? 8.857 6.376 -22.838 1.00 96.25 90 VAL A CA 1
ATOM 677 C C . VAL A 1 90 ? 9.202 7.321 -21.671 1.00 96.25 90 VAL A C 1
ATOM 679 O O . VAL A 1 90 ? 8.467 7.340 -20.675 1.00 96.25 90 VAL A O 1
ATOM 682 N N . PRO A 1 91 ? 10.245 8.173 -21.781 1.00 96.38 91 PRO A N 1
ATOM 683 C CA . PRO A 1 91 ? 10.694 9.016 -20.668 1.00 96.38 91 PRO A CA 1
ATOM 684 C C . PRO A 1 91 ? 9.656 10.011 -20.146 1.00 96.38 91 PRO A C 1
ATOM 686 O O . PRO A 1 91 ? 9.562 10.243 -18.943 1.00 96.38 91 PRO A O 1
ATOM 689 N N . THR A 1 92 ? 8.833 10.577 -21.030 1.00 96.50 92 THR A N 1
ATOM 690 C CA . THR A 1 92 ? 7.781 11.528 -20.640 1.00 96.50 92 THR A CA 1
ATOM 691 C C . THR A 1 92 ? 6.690 10.864 -19.801 1.00 96.50 92 THR A C 1
ATOM 693 O O . THR A 1 92 ? 6.203 11.465 -18.842 1.00 96.50 92 THR A O 1
ATOM 696 N N . VAL A 1 93 ? 6.339 9.612 -20.107 1.00 97.38 93 VAL A N 1
ATOM 697 C CA . VAL A 1 93 ? 5.370 8.817 -19.339 1.00 97.38 93 VAL A CA 1
ATOM 698 C C . VAL A 1 93 ? 5.946 8.480 -17.966 1.00 97.38 93 VAL A C 1
ATOM 700 O O . VAL A 1 93 ? 5.273 8.701 -16.958 1.00 97.38 93 VAL A O 1
ATOM 703 N N . VAL A 1 94 ? 7.204 8.028 -17.912 1.00 97.88 94 VAL A N 1
ATOM 704 C CA . VAL A 1 94 ? 7.909 7.721 -16.656 1.00 97.88 94 VAL A CA 1
ATOM 705 C C . VAL A 1 94 ? 7.998 8.960 -15.763 1.00 97.88 94 VAL A C 1
ATOM 707 O O . VAL A 1 94 ? 7.536 8.928 -14.623 1.00 97.88 94 VAL A O 1
ATOM 710 N N . GLY A 1 95 ? 8.506 10.079 -16.285 1.00 97.31 95 GLY A N 1
ATOM 711 C CA . GLY A 1 95 ? 8.647 11.326 -15.529 1.00 97.31 95 GLY A CA 1
ATOM 712 C C . GLY A 1 95 ? 7.308 11.859 -15.012 1.00 97.31 95 GLY A C 1
ATOM 713 O O . GLY A 1 95 ? 7.179 12.179 -13.830 1.00 97.31 95 GLY A O 1
ATOM 714 N N . THR A 1 96 ? 6.273 11.874 -15.857 1.00 97.75 96 THR A N 1
ATOM 715 C CA . THR A 1 96 ? 4.927 12.316 -15.448 1.00 97.75 96 THR A CA 1
ATOM 716 C C . THR A 1 96 ? 4.330 11.394 -14.380 1.00 97.75 96 THR A C 1
ATOM 718 O O . THR A 1 96 ? 3.742 11.863 -13.404 1.00 97.75 96 THR A O 1
ATOM 721 N N . SER A 1 97 ? 4.508 10.078 -14.531 1.00 98.00 97 SER A N 1
ATOM 722 C CA . SER A 1 97 ? 4.078 9.068 -13.562 1.00 98.00 97 SER A CA 1
ATOM 723 C C . SER A 1 97 ? 4.737 9.283 -12.200 1.00 98.00 97 SER A C 1
ATOM 725 O O . SER A 1 97 ? 4.029 9.300 -11.189 1.00 98.00 97 SER A O 1
ATOM 727 N N . ILE A 1 98 ? 6.051 9.532 -12.160 1.00 98.19 98 ILE A N 1
ATOM 728 C CA . ILE A 1 98 ? 6.800 9.832 -10.930 1.00 98.19 98 ILE A CA 1
ATOM 729 C C . ILE A 1 98 ? 6.261 11.099 -10.257 1.00 98.19 98 ILE A C 1
ATOM 731 O O . ILE A 1 98 ? 5.930 11.062 -9.073 1.00 98.19 98 ILE A O 1
ATOM 735 N N . VAL A 1 99 ? 6.123 12.206 -10.992 1.00 98.25 99 VAL A N 1
ATOM 736 C CA . VAL A 1 99 ? 5.677 13.491 -10.420 1.00 98.25 99 VAL A CA 1
ATOM 737 C C . VAL A 1 99 ? 4.262 13.385 -9.845 1.00 98.25 99 VAL A C 1
ATOM 739 O O . VAL A 1 99 ? 4.033 13.754 -8.691 1.00 98.25 99 VAL A O 1
ATOM 742 N N . LEU A 1 100 ? 3.313 12.836 -10.610 1.00 98.31 100 LEU A N 1
ATOM 743 C CA . LEU A 1 100 ? 1.919 12.727 -10.172 1.00 98.31 100 LEU A CA 1
ATOM 744 C C . LEU A 1 100 ? 1.755 11.759 -8.997 1.00 98.31 100 LEU A C 1
ATOM 746 O O . LEU A 1 100 ? 1.038 12.066 -8.044 1.00 98.31 100 LEU A O 1
ATOM 750 N N . SER A 1 101 ? 2.420 10.601 -9.034 1.00 98.50 101 SER A N 1
ATOM 751 C CA . SER A 1 101 ? 2.364 9.654 -7.915 1.00 98.50 101 SER A CA 1
ATOM 752 C C . SER A 1 101 ? 2.993 10.231 -6.645 1.00 98.50 101 SER A C 1
ATOM 754 O O . SER A 1 101 ? 2.413 10.077 -5.573 1.00 98.50 101 SER A O 1
ATOM 756 N N . THR A 1 102 ? 4.094 10.984 -6.754 1.00 98.44 102 THR A N 1
ATOM 757 C CA . THR A 1 102 ? 4.716 11.677 -5.613 1.00 98.44 102 THR A CA 1
ATOM 758 C C . THR A 1 102 ? 3.793 12.722 -5.000 1.00 98.44 102 THR A C 1
ATOM 760 O O . THR A 1 102 ? 3.683 12.780 -3.774 1.00 98.44 102 THR A O 1
ATOM 763 N N . LEU A 1 103 ? 3.093 13.517 -5.818 1.00 98.38 103 LEU A N 1
ATOM 764 C CA . LEU A 1 103 ? 2.144 14.521 -5.332 1.00 98.38 103 LEU A CA 1
ATOM 765 C C . LEU A 1 103 ? 1.068 13.881 -4.445 1.00 98.38 103 LEU A C 1
ATOM 767 O O . LEU A 1 103 ? 0.923 14.238 -3.274 1.00 98.38 103 LEU A O 1
ATOM 771 N N . PHE A 1 104 ? 0.333 12.902 -4.975 1.00 98.38 104 PHE A N 1
ATOM 772 C CA . PHE A 1 104 ? -0.762 12.281 -4.226 1.00 98.38 104 PHE A CA 1
ATOM 773 C C . PHE A 1 104 ? -0.265 11.384 -3.089 1.00 98.38 104 PHE A C 1
ATOM 775 O O . PHE A 1 104 ? -0.897 11.338 -2.035 1.00 98.38 104 PHE A O 1
ATOM 782 N N . GLY A 1 105 ? 0.872 10.707 -3.270 1.00 98.38 105 GLY A N 1
ATOM 783 C CA . GLY A 1 105 ? 1.502 9.887 -2.237 1.00 98.38 105 GLY A CA 1
ATOM 784 C C . GLY A 1 105 ? 1.925 10.714 -1.026 1.00 98.38 105 GLY A C 1
ATOM 785 O O . GLY A 1 105 ? 1.639 10.330 0.107 1.00 98.38 105 GLY A O 1
ATOM 786 N N . THR A 1 106 ? 2.519 11.887 -1.259 1.00 98.25 106 THR A N 1
ATOM 787 C CA . THR A 1 106 ? 2.905 12.827 -0.195 1.00 98.25 106 THR A CA 1
ATOM 788 C C . THR A 1 106 ? 1.684 13.348 0.557 1.00 98.25 106 THR A C 1
ATOM 790 O O . THR A 1 106 ? 1.661 13.302 1.787 1.00 98.25 106 THR A O 1
ATOM 793 N N . ILE A 1 107 ? 0.633 13.780 -0.153 1.00 97.81 107 ILE A N 1
ATOM 794 C CA . ILE A 1 107 ? -0.612 14.241 0.485 1.00 97.81 107 ILE A CA 1
ATOM 795 C C . ILE A 1 107 ? -1.228 13.119 1.333 1.00 97.81 107 ILE A C 1
ATOM 797 O O . ILE A 1 107 ? -1.631 13.354 2.473 1.00 97.81 107 ILE A O 1
ATOM 801 N N . ALA A 1 108 ? -1.264 11.892 0.808 1.00 98.00 108 ALA A N 1
ATOM 802 C CA . ALA A 1 108 ? -1.789 10.738 1.527 1.00 98.00 108 ALA A CA 1
ATOM 803 C C . ALA A 1 108 ? -0.981 10.431 2.798 1.00 98.00 108 ALA A C 1
ATOM 805 O O . ALA A 1 108 ? -1.570 10.212 3.857 1.00 98.00 108 ALA A O 1
ATOM 806 N N . ALA A 1 109 ? 0.352 10.452 2.712 1.00 97.56 109 ALA A N 1
ATOM 807 C CA . ALA A 1 109 ? 1.232 10.214 3.851 1.00 97.56 109 ALA A CA 1
ATOM 808 C C . ALA A 1 109 ? 1.047 11.276 4.946 1.00 97.56 109 ALA A C 1
ATOM 810 O O . ALA A 1 109 ? 0.847 10.924 6.108 1.00 97.56 109 ALA A O 1
ATOM 811 N N . LEU A 1 110 ? 1.035 12.563 4.579 1.00 96.88 110 LEU A N 1
ATOM 812 C CA . LEU A 1 110 ? 0.813 13.662 5.524 1.00 96.88 110 LEU A CA 1
ATOM 813 C C . LEU A 1 110 ? -0.549 13.546 6.212 1.00 96.88 110 LEU A C 1
ATOM 815 O O . LEU A 1 110 ? -0.635 13.623 7.438 1.00 96.88 110 LEU A O 1
ATOM 819 N N . TYR A 1 111 ? -1.608 13.297 5.439 1.00 95.50 111 TYR A N 1
ATOM 820 C CA . TYR A 1 111 ? -2.950 13.134 5.989 1.00 95.50 111 TYR A CA 1
ATOM 821 C C . TYR A 1 111 ? -3.027 11.948 6.957 1.00 95.50 111 TYR A C 1
ATOM 823 O O . TYR A 1 111 ? -3.591 12.074 8.044 1.00 95.50 111 TYR A O 1
ATOM 831 N N . ALA A 1 112 ? -2.432 10.808 6.596 1.00 95.94 112 ALA A N 1
ATOM 832 C CA . ALA A 1 112 ? -2.397 9.633 7.457 1.00 95.94 112 ALA A CA 1
ATOM 833 C C . ALA A 1 112 ? -1.672 9.903 8.777 1.00 95.94 112 ALA A C 1
ATOM 835 O O . ALA A 1 112 ? -2.197 9.546 9.827 1.00 95.94 112 ALA A O 1
ATOM 836 N N . ILE A 1 113 ? -0.506 10.556 8.738 1.00 95.19 113 ILE A N 1
ATOM 837 C CA . ILE A 1 113 ? 0.268 10.892 9.941 1.00 95.19 113 ILE A CA 1
ATOM 838 C C . ILE A 1 113 ? -0.569 11.762 10.880 1.00 95.19 113 ILE A C 1
ATOM 840 O O . ILE A 1 113 ? -0.738 11.415 12.048 1.00 95.19 113 ILE A O 1
ATOM 844 N N . VAL A 1 114 ? -1.153 12.847 10.362 1.00 93.38 114 VAL A N 1
ATOM 845 C CA . VAL A 1 114 ? -1.990 13.758 11.157 1.00 93.38 114 VAL A CA 1
ATOM 846 C C . VAL A 1 114 ? -3.163 13.009 11.789 1.00 93.38 114 VAL A C 1
ATOM 848 O O . VAL A 1 114 ? -3.433 13.175 12.976 1.00 93.38 114 VAL A O 1
ATOM 851 N N . LYS A 1 115 ? -3.848 12.154 11.023 1.00 92.19 115 LYS A N 1
ATOM 852 C CA . LYS A 1 115 ? -5.038 11.440 11.498 1.00 92.19 115 LYS A CA 1
ATOM 853 C C . LYS A 1 115 ? -4.734 10.292 12.453 1.00 92.19 115 LYS A C 1
ATOM 855 O O . LYS A 1 115 ? -5.505 10.082 13.381 1.00 92.19 115 LYS A O 1
ATOM 860 N N . ILE A 1 116 ? -3.616 9.590 12.284 1.00 91.75 116 ILE A N 1
ATOM 861 C CA . ILE A 1 116 ? -3.165 8.586 13.256 1.00 91.75 116 ILE A CA 1
ATOM 862 C C . ILE A 1 116 ? -2.849 9.269 14.587 1.00 91.75 116 ILE A C 1
ATOM 864 O O . ILE A 1 116 ? -3.338 8.819 15.618 1.00 91.75 116 ILE A O 1
ATOM 868 N N . ILE A 1 117 ? -2.093 10.372 14.572 1.00 92.06 117 ILE A N 1
ATOM 869 C CA . ILE A 1 117 ? -1.731 11.106 15.795 1.00 92.06 117 ILE A CA 1
ATOM 870 C C . ILE A 1 117 ? -2.983 11.667 16.482 1.00 92.06 117 ILE A C 1
ATOM 872 O O . ILE A 1 117 ? -3.144 11.500 17.689 1.00 92.06 117 ILE A O 1
ATOM 876 N N . ALA A 1 118 ? -3.902 12.263 15.717 1.00 89.62 118 ALA A N 1
ATOM 877 C CA . ALA A 1 118 ? -5.148 12.812 16.248 1.00 89.62 118 ALA A CA 1
ATOM 878 C C . ALA A 1 118 ? -6.068 11.752 16.887 1.00 89.62 118 ALA A C 1
ATOM 880 O O . ALA A 1 118 ? -6.865 12.089 17.756 1.00 89.62 118 ALA A O 1
ATOM 881 N N . ALA A 1 119 ? -5.963 10.481 16.486 1.00 88.69 119 ALA A N 1
ATOM 882 C CA . ALA A 1 119 ? -6.755 9.383 17.043 1.00 88.69 119 ALA A CA 1
ATOM 883 C C . ALA A 1 119 ? -6.303 8.941 18.445 1.00 88.69 119 ALA A C 1
ATOM 885 O O . ALA A 1 119 ? -7.100 8.399 19.210 1.00 88.69 119 ALA A O 1
ATOM 886 N N . VAL A 1 120 ? -5.011 9.103 18.765 1.00 89.62 120 VAL A N 1
ATOM 887 C CA . VAL A 1 120 ? -4.387 8.480 19.945 1.00 89.62 120 VAL A CA 1
ATOM 888 C C . VAL A 1 120 ? -5.051 8.900 21.260 1.00 89.62 120 VAL A C 1
ATOM 890 O O . VAL A 1 120 ? -5.370 8.003 22.039 1.00 89.62 120 VAL A O 1
ATOM 893 N N . PRO A 1 121 ? -5.318 10.194 21.533 1.00 89.75 121 PRO A N 1
ATOM 894 C CA . PRO A 1 121 ? -5.946 10.590 22.792 1.00 89.75 121 PRO A CA 1
ATOM 895 C C . PRO A 1 121 ? -7.316 9.931 22.989 1.00 89.75 121 PRO A C 1
ATOM 897 O O . PRO A 1 121 ? -7.555 9.312 24.023 1.00 89.75 121 PRO A O 1
ATOM 900 N N . ALA A 1 122 ? -8.181 9.969 21.971 1.00 87.62 122 ALA A N 1
ATOM 901 C CA . ALA A 1 122 ? -9.513 9.373 22.040 1.00 87.62 122 ALA A CA 1
ATOM 902 C C . ALA A 1 122 ? -9.458 7.850 22.256 1.00 87.62 122 ALA A C 1
ATOM 904 O O . ALA A 1 122 ? -10.215 7.315 23.063 1.00 87.62 122 ALA A O 1
ATOM 905 N N . LEU A 1 123 ? -8.516 7.158 21.603 1.00 88.50 123 LEU A N 1
ATOM 906 C CA . LEU A 1 123 ? -8.277 5.723 21.804 1.00 88.50 123 LEU A CA 1
ATOM 907 C C . LEU A 1 123 ? -7.837 5.390 23.236 1.00 88.50 123 LEU A C 1
ATOM 909 O O . LEU A 1 123 ? -8.229 4.351 23.766 1.00 88.50 123 LEU A O 1
ATOM 913 N N . LEU A 1 124 ? -7.017 6.243 23.855 1.00 87.69 124 LEU A N 1
ATOM 914 C CA . LEU A 1 124 ? -6.522 6.041 25.219 1.00 87.69 124 LEU A CA 1
ATOM 915 C C . LEU A 1 124 ? -7.578 6.370 26.280 1.00 87.69 124 LEU A C 1
ATOM 917 O O . LEU A 1 124 ? -7.644 5.677 27.292 1.00 87.69 124 LEU A O 1
ATOM 921 N N . HIS A 1 125 ? -8.404 7.393 26.053 1.00 87.62 125 HIS A N 1
ATOM 922 C CA . HIS A 1 125 ? -9.430 7.824 27.005 1.00 87.62 125 HIS A CA 1
ATOM 923 C C . HIS A 1 125 ? -10.710 6.986 26.935 1.00 87.62 125 HIS A C 1
ATOM 925 O O . HIS A 1 125 ? -11.266 6.634 27.973 1.00 87.62 125 HIS A O 1
ATOM 931 N N . HIS A 1 126 ? -11.166 6.641 25.729 1.00 86.75 126 HIS A N 1
ATOM 932 C CA . HIS A 1 126 ? -12.468 6.000 25.513 1.00 86.75 126 HIS A CA 1
ATOM 933 C C . HIS A 1 126 ? -12.356 4.538 25.061 1.00 86.75 126 HIS A C 1
ATOM 935 O O . HIS A 1 126 ? -13.368 3.859 24.886 1.00 86.75 126 HIS A O 1
ATOM 941 N N . GLY A 1 127 ? -11.133 4.031 24.877 1.00 86.06 127 GLY A N 1
ATOM 942 C CA . GLY A 1 127 ? -10.904 2.734 24.251 1.00 86.06 127 GLY A CA 1
ATOM 943 C C . GLY A 1 127 ? -11.254 2.752 22.763 1.00 86.06 127 GLY A C 1
ATOM 944 O O . GLY A 1 127 ? -11.626 3.777 22.203 1.00 86.06 127 GLY A O 1
ATOM 945 N N . VAL A 1 128 ? -11.123 1.602 22.104 1.00 85.56 128 VAL A N 1
ATOM 946 C CA . VAL A 1 128 ? -11.412 1.469 20.667 1.00 85.56 128 VAL A CA 1
ATOM 947 C C . VAL A 1 128 ? -12.843 0.996 20.480 1.00 85.56 128 VAL A C 1
ATOM 949 O O . VAL A 1 128 ? -13.215 -0.027 21.061 1.00 85.56 128 VAL A O 1
ATOM 952 N N . ASP A 1 129 ? -13.609 1.684 19.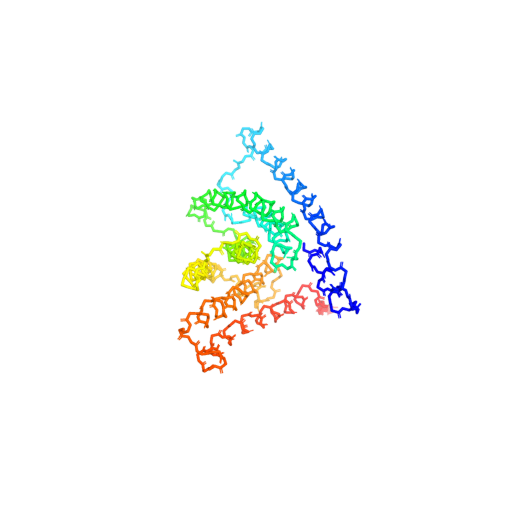633 1.00 83.06 129 ASP A N 1
ATOM 953 C CA . ASP A 1 129 ? -14.927 1.209 19.215 1.00 83.06 129 ASP A CA 1
ATOM 954 C C . ASP A 1 129 ? -14.817 -0.227 18.671 1.00 83.06 129 ASP A C 1
ATOM 956 O O . ASP A 1 129 ? -13.966 -0.534 17.829 1.00 83.06 129 ASP A O 1
ATOM 960 N N . ARG A 1 130 ? -15.665 -1.125 19.181 1.00 84.31 130 ARG A N 1
ATOM 961 C CA . ARG A 1 130 ? -15.634 -2.550 18.836 1.00 84.31 130 ARG A CA 1
ATOM 962 C C . ARG A 1 130 ? -15.868 -2.777 17.346 1.00 84.31 130 ARG A C 1
ATOM 964 O O . ARG A 1 130 ? -15.217 -3.643 16.763 1.00 84.31 130 ARG A O 1
ATOM 971 N N . ASP A 1 131 ? -16.744 -2.000 16.726 1.00 82.69 131 ASP A N 1
ATOM 972 C CA . ASP A 1 131 ? -17.102 -2.127 15.316 1.00 82.69 131 ASP A CA 1
ATOM 973 C C . ASP A 1 131 ? -15.977 -1.601 14.419 1.00 82.69 131 ASP A C 1
ATOM 975 O O . ASP A 1 131 ? -15.747 -2.114 13.316 1.00 82.69 131 ASP A O 1
ATOM 979 N N . ALA A 1 132 ? -15.197 -0.646 14.928 1.00 83.69 132 ALA A N 1
ATOM 980 C CA . ALA A 1 132 ? -14.071 -0.057 14.224 1.00 83.69 132 ALA A CA 1
ATOM 981 C C . ALA A 1 132 ? -12.704 -0.660 14.597 1.00 83.69 132 ALA A C 1
ATOM 983 O O . ALA A 1 132 ? -11.705 -0.327 13.957 1.00 83.69 132 ALA A O 1
ATOM 984 N N . ALA A 1 133 ? -12.628 -1.581 15.560 1.00 87.06 133 ALA A N 1
ATOM 985 C CA . ALA A 1 133 ? -11.380 -2.204 16.006 1.00 87.06 133 ALA A CA 1
ATOM 986 C C . ALA A 1 133 ? -10.526 -2.814 14.871 1.00 87.06 133 ALA A C 1
ATOM 988 O O . ALA A 1 133 ? -9.307 -2.617 14.882 1.00 87.06 133 ALA A O 1
ATOM 989 N N . PRO A 1 134 ? -11.102 -3.467 13.835 1.00 91.38 134 PRO A N 1
ATOM 990 C CA . PRO A 1 134 ? -10.328 -3.931 12.679 1.00 91.38 134 PRO A CA 1
ATOM 991 C C . PRO A 1 134 ? -9.564 -2.825 11.935 1.00 91.38 134 PRO A C 1
ATOM 993 O O . PRO A 1 134 ? -8.526 -3.091 11.328 1.00 91.38 134 PRO A O 1
ATOM 996 N N . THR A 1 135 ? -10.039 -1.576 11.989 1.00 89.50 135 THR A N 1
ATOM 997 C CA . THR A 1 135 ? -9.409 -0.444 11.290 1.00 89.50 135 THR A CA 1
ATOM 998 C C . THR A 1 135 ? -8.047 -0.074 11.864 1.00 89.50 135 THR A C 1
ATOM 1000 O O . THR A 1 135 ? -7.253 0.532 11.151 1.00 89.50 135 THR A O 1
ATOM 1003 N N . LEU A 1 136 ? -7.710 -0.497 13.091 1.00 90.62 136 LEU A N 1
ATOM 1004 C CA . LEU A 1 136 ? -6.383 -0.274 13.678 1.00 90.62 136 LEU A CA 1
ATOM 1005 C C . LEU A 1 136 ? -5.249 -0.814 12.796 1.00 90.62 136 LEU A C 1
ATOM 1007 O O . LEU A 1 136 ? -4.147 -0.271 12.772 1.00 90.62 136 LEU A O 1
ATOM 1011 N N . MET A 1 137 ? -5.531 -1.873 12.037 1.00 94.62 137 MET A N 1
ATOM 1012 C CA . MET A 1 137 ? -4.567 -2.497 11.140 1.00 94.62 137 MET A CA 1
ATOM 1013 C C . MET A 1 137 ? -4.468 -1.807 9.771 1.00 94.62 137 MET A C 1
ATOM 1015 O O . MET A 1 137 ? -3.655 -2.239 8.961 1.00 94.62 137 MET A O 1
ATOM 1019 N N . ILE A 1 138 ? -5.225 -0.736 9.486 1.00 93.81 138 ILE A N 1
ATOM 1020 C CA . ILE A 1 138 ? -5.195 -0.032 8.185 1.00 93.81 138 ILE A CA 1
ATOM 1021 C C . ILE A 1 138 ? -3.828 0.584 7.855 1.00 93.81 138 ILE A C 1
ATOM 1023 O O . ILE A 1 138 ? -3.482 0.760 6.685 1.00 93.81 138 ILE A O 1
ATOM 1027 N N . ALA A 1 139 ? -3.011 0.852 8.872 1.00 94.00 139 ALA A N 1
ATOM 1028 C CA . ALA A 1 139 ? -1.635 1.290 8.680 1.00 94.00 139 ALA A CA 1
ATOM 1029 C C . ALA A 1 139 ? -0.803 0.257 7.894 1.00 94.00 139 ALA A C 1
ATOM 1031 O O . ALA A 1 139 ? 0.053 0.636 7.100 1.00 94.00 139 ALA A O 1
ATOM 1032 N N . VAL A 1 140 ? -1.091 -1.042 8.041 1.00 97.25 140 VAL A N 1
ATOM 1033 C CA . VAL A 1 140 ? -0.378 -2.135 7.359 1.00 97.25 140 VAL A CA 1
ATOM 1034 C C . VAL A 1 140 ? -0.519 -2.037 5.834 1.00 97.25 140 VAL A C 1
ATOM 1036 O O . VAL A 1 140 ? 0.506 -1.931 5.145 1.00 97.25 140 VAL A O 1
ATOM 1039 N N . PRO A 1 141 ? -1.739 -2.029 5.255 1.00 96.69 141 PRO A N 1
ATOM 1040 C CA . PRO A 1 141 ? -1.887 -1.867 3.821 1.00 96.69 141 PRO A CA 1
ATOM 1041 C C . PRO A 1 141 ? -1.492 -0.473 3.337 1.00 96.69 141 PRO A C 1
ATOM 1043 O O . PRO A 1 141 ? -0.966 -0.383 2.232 1.00 96.69 141 PRO A O 1
ATOM 1046 N N . LEU A 1 142 ? -1.640 0.586 4.141 1.00 97.12 142 LEU A N 1
ATOM 1047 C CA . LEU A 1 142 ? -1.164 1.923 3.774 1.00 97.12 142 LEU A CA 1
ATOM 1048 C C . LEU A 1 142 ? 0.363 1.973 3.586 1.00 97.12 142 LEU A C 1
ATOM 1050 O O . LEU A 1 142 ? 0.844 2.468 2.569 1.00 97.12 142 LEU A O 1
ATOM 1054 N N . VAL A 1 143 ? 1.130 1.428 4.534 1.00 97.81 143 VAL A N 1
ATOM 1055 C CA . VAL A 1 143 ? 2.595 1.347 4.418 1.00 97.81 143 VAL A CA 1
ATOM 1056 C C . VAL A 1 143 ? 2.980 0.508 3.207 1.00 97.81 143 VAL A C 1
ATOM 1058 O O . VAL A 1 143 ? 3.830 0.921 2.430 1.00 97.81 143 VAL A O 1
ATOM 1061 N N . THR A 1 144 ? 2.295 -0.615 2.981 1.00 98.12 144 THR A N 1
ATOM 1062 C CA . THR A 1 144 ? 2.540 -1.486 1.818 1.00 98.12 144 THR A CA 1
ATOM 1063 C C . THR A 1 144 ? 2.444 -0.725 0.503 1.00 98.12 144 THR A C 1
ATOM 1065 O O . THR A 1 144 ? 3.345 -0.806 -0.326 1.00 98.12 144 THR A O 1
ATOM 1068 N N . ILE A 1 145 ? 1.351 0.007 0.286 1.00 96.94 145 ILE A N 1
ATOM 1069 C CA . ILE A 1 145 ? 1.112 0.673 -0.998 1.00 96.94 145 ILE A CA 1
ATOM 1070 C C . ILE A 1 145 ? 2.040 1.859 -1.216 1.00 96.94 145 ILE A C 1
ATOM 1072 O O . ILE A 1 145 ? 2.505 2.047 -2.338 1.00 96.94 145 ILE A O 1
ATOM 1076 N N . LEU A 1 146 ? 2.369 2.608 -0.159 1.00 98.25 146 LEU A N 1
ATOM 1077 C CA . LEU A 1 146 ? 3.369 3.670 -0.234 1.00 98.25 146 LEU A CA 1
ATOM 1078 C C . LEU A 1 146 ? 4.762 3.088 -0.502 1.00 98.25 146 LEU A C 1
ATOM 1080 O O . LEU A 1 146 ? 5.496 3.623 -1.328 1.00 98.25 146 LEU A O 1
ATOM 1084 N N . SER A 1 147 ? 5.100 1.945 0.102 1.00 98.44 147 SER A N 1
ATOM 1085 C CA . SER A 1 147 ? 6.339 1.231 -0.204 1.00 98.44 147 SER A CA 1
ATOM 1086 C C . SER A 1 147 ? 6.391 0.756 -1.652 1.00 98.44 147 SER A C 1
ATOM 1088 O O . SER A 1 147 ? 7.392 0.979 -2.322 1.00 98.44 147 SER A O 1
ATOM 1090 N N . ILE A 1 148 ? 5.316 0.163 -2.178 1.00 97.94 148 ILE A N 1
ATOM 1091 C CA . ILE A 1 148 ? 5.248 -0.256 -3.588 1.00 97.94 148 ILE A CA 1
ATOM 1092 C C . ILE A 1 148 ? 5.357 0.951 -4.524 1.00 97.94 148 ILE A C 1
ATOM 1094 O O . ILE A 1 148 ? 6.018 0.859 -5.555 1.00 97.94 148 ILE A O 1
ATOM 1098 N N . MET A 1 149 ? 4.719 2.073 -4.184 1.00 98.38 149 MET A N 1
ATOM 1099 C CA . MET A 1 149 ? 4.812 3.313 -4.954 1.00 98.38 149 MET A CA 1
ATOM 1100 C C . MET A 1 149 ? 6.268 3.770 -5.064 1.00 98.38 149 MET A C 1
ATOM 1102 O O . MET A 1 149 ? 6.752 3.949 -6.177 1.00 98.38 149 MET A O 1
ATOM 1106 N N . ILE A 1 150 ? 6.973 3.877 -3.935 1.00 98.06 150 ILE A N 1
ATOM 1107 C CA . ILE A 1 150 ? 8.382 4.290 -3.901 1.00 98.06 150 ILE A CA 1
ATOM 1108 C C . ILE A 1 150 ? 9.257 3.293 -4.669 1.00 98.06 150 ILE A C 1
ATOM 1110 O O . ILE A 1 150 ? 10.050 3.709 -5.499 1.00 98.06 150 ILE A O 1
ATOM 1114 N N . MET A 1 151 ? 9.058 1.983 -4.491 1.00 97.69 151 MET A N 1
ATOM 1115 C CA . MET A 1 151 ? 9.799 0.954 -5.241 1.00 97.69 151 MET A CA 1
ATOM 1116 C C . MET A 1 151 ? 9.605 1.066 -6.761 1.00 97.69 151 MET A C 1
ATOM 1118 O O . MET A 1 151 ? 10.515 0.771 -7.533 1.00 97.69 151 MET A O 1
ATOM 1122 N N . ARG A 1 152 ? 8.409 1.460 -7.213 1.00 97.50 152 ARG A N 1
ATOM 1123 C CA . ARG A 1 152 ? 8.119 1.662 -8.639 1.00 97.50 152 ARG A CA 1
ATOM 1124 C C . ARG A 1 152 ? 8.753 2.938 -9.180 1.00 97.50 152 ARG A C 1
ATOM 1126 O O . ARG A 1 152 ? 9.282 2.925 -10.287 1.00 97.50 152 ARG A O 1
ATOM 1133 N N . GLN A 1 153 ? 8.703 4.015 -8.402 1.00 98.00 153 GLN A N 1
ATOM 1134 C CA . GLN A 1 153 ? 9.373 5.268 -8.737 1.00 98.00 153 GLN A CA 1
ATOM 1135 C C . GLN A 1 153 ? 10.887 5.077 -8.814 1.00 98.00 153 GLN A C 1
ATOM 1137 O O . GLN A 1 153 ? 11.494 5.528 -9.775 1.00 98.00 153 GLN A O 1
ATOM 1142 N N . ASP A 1 154 ? 11.466 4.357 -7.854 1.00 96.81 154 ASP A N 1
ATOM 1143 C CA . ASP A 1 154 ? 12.889 4.030 -7.807 1.00 96.81 154 ASP A CA 1
ATOM 1144 C C . ASP A 1 154 ? 13.348 3.266 -9.053 1.00 96.81 154 ASP A C 1
ATOM 1146 O O . ASP A 1 154 ? 14.343 3.626 -9.676 1.00 96.81 154 ASP A O 1
ATOM 1150 N N . HIS A 1 155 ? 12.558 2.283 -9.498 1.00 96.19 155 HIS A N 1
ATOM 1151 C CA . HIS A 1 155 ? 12.837 1.592 -10.754 1.00 96.19 155 HIS A CA 1
ATOM 1152 C C . HIS A 1 155 ? 12.865 2.551 -11.951 1.00 96.19 155 HIS A C 1
ATOM 1154 O O . HIS A 1 155 ? 13.815 2.511 -12.726 1.00 96.19 155 HIS A O 1
ATOM 1160 N N . GLY A 1 156 ? 11.868 3.434 -12.074 1.00 96.00 156 GLY A N 1
ATOM 1161 C CA . GLY A 1 156 ? 11.813 4.425 -13.154 1.00 96.00 156 GLY A CA 1
ATOM 1162 C C . GLY A 1 156 ? 12.941 5.453 -13.094 1.00 96.00 156 GLY A C 1
ATOM 1163 O O . GLY A 1 156 ? 13.499 5.828 -14.125 1.00 96.00 156 GLY A O 1
ATOM 1164 N N . LEU A 1 157 ? 13.325 5.875 -11.887 1.00 96.00 157 LEU A N 1
ATOM 1165 C CA . LEU A 1 157 ? 14.488 6.732 -11.672 1.00 96.00 157 LEU A CA 1
ATOM 1166 C C . LEU A 1 157 ? 15.756 6.036 -12.170 1.00 96.00 157 LEU A C 1
ATOM 1168 O O . LEU A 1 157 ? 16.514 6.636 -12.926 1.00 96.00 157 LEU A O 1
ATOM 1172 N N . HIS A 1 158 ? 15.944 4.763 -11.826 1.00 94.50 158 HIS A N 1
ATOM 1173 C CA . HIS A 1 158 ? 17.108 3.982 -12.234 1.00 94.50 158 HIS A CA 1
ATOM 1174 C C . HIS A 1 158 ? 17.172 3.718 -13.741 1.00 94.50 158 HIS A C 1
ATOM 1176 O O . HIS A 1 158 ? 18.235 3.840 -14.344 1.00 94.50 158 HIS A O 1
ATOM 1182 N N . THR A 1 159 ? 16.060 3.352 -14.380 1.00 94.00 159 THR A N 1
ATOM 1183 C CA . THR A 1 159 ? 16.068 2.981 -15.806 1.00 94.00 159 THR A CA 1
ATOM 1184 C C . THR A 1 159 ? 16.048 4.169 -16.759 1.00 94.00 159 THR A C 1
ATOM 1186 O O . THR A 1 159 ? 16.430 4.012 -17.915 1.00 94.00 159 THR A O 1
ATOM 1189 N N . THR A 1 160 ? 15.556 5.330 -16.322 1.00 94.38 160 THR A N 1
ATOM 1190 C CA . THR A 1 160 ? 15.222 6.439 -17.232 1.00 94.38 160 THR A CA 1
ATOM 1191 C C . THR A 1 160 ? 15.863 7.767 -16.843 1.00 94.38 160 THR A C 1
ATOM 1193 O O . THR A 1 160 ? 16.083 8.597 -17.719 1.00 94.38 160 THR A O 1
ATOM 1196 N N . LEU A 1 161 ? 16.148 7.989 -15.557 1.00 90.19 161 LEU A N 1
ATOM 1197 C CA . LEU A 1 161 ? 16.626 9.275 -15.031 1.00 90.19 161 LEU A CA 1
ATOM 1198 C C . LEU A 1 161 ? 17.987 9.161 -14.325 1.00 90.19 161 LEU A C 1
ATOM 1200 O O . LEU A 1 161 ? 18.348 10.055 -13.566 1.00 90.19 161 LEU A O 1
ATOM 1204 N N . GLU A 1 162 ? 18.718 8.065 -14.558 1.00 91.06 162 GLU A N 1
ATOM 1205 C CA . GLU A 1 162 ? 20.056 7.813 -13.995 1.00 91.06 162 GLU A CA 1
ATOM 1206 C C . GLU A 1 162 ? 20.103 7.890 -12.452 1.00 91.06 162 GLU A C 1
ATOM 1208 O O . GLU A 1 162 ? 21.122 8.223 -11.843 1.00 91.06 162 GLU A O 1
ATOM 1213 N N . GLY A 1 163 ? 18.986 7.577 -11.791 1.00 91.25 163 GLY A N 1
ATOM 1214 C CA . GLY A 1 163 ? 18.910 7.457 -10.338 1.00 91.25 163 GLY A CA 1
ATOM 1215 C C . GLY A 1 163 ? 19.641 6.210 -9.843 1.00 91.25 163 GLY A C 1
ATOM 1216 O O . GLY A 1 163 ? 19.502 5.130 -10.408 1.00 91.25 163 GLY A O 1
ATOM 1217 N N . HIS A 1 164 ? 20.409 6.336 -8.765 1.00 92.19 164 HIS A N 1
ATOM 1218 C CA . HIS A 1 164 ? 21.176 5.220 -8.216 1.00 92.19 164 HIS A CA 1
ATOM 1219 C C . HIS A 1 164 ? 20.761 4.953 -6.770 1.00 92.19 164 HIS A C 1
ATOM 1221 O O . HIS A 1 164 ? 21.117 5.707 -5.866 1.00 92.19 164 HIS A O 1
ATOM 1227 N N . THR A 1 165 ? 20.046 3.850 -6.564 1.00 94.50 165 THR A N 1
ATOM 1228 C CA . THR A 1 165 ? 19.679 3.327 -5.242 1.00 94.50 165 THR A CA 1
ATOM 1229 C C . THR A 1 165 ? 20.339 1.973 -5.056 1.00 94.50 165 THR A C 1
ATOM 1231 O O . THR A 1 165 ? 20.289 1.115 -5.941 1.00 94.50 165 THR A O 1
ATOM 1234 N N . THR A 1 166 ? 20.983 1.754 -3.911 1.00 95.69 166 THR A N 1
ATOM 1235 C CA . THR A 1 166 ? 21.671 0.486 -3.664 1.00 95.69 166 THR A CA 1
ATOM 1236 C C . THR A 1 166 ? 20.702 -0.592 -3.171 1.00 95.69 166 THR A C 1
ATOM 1238 O O . THR A 1 166 ? 19.621 -0.322 -2.634 1.00 95.69 166 THR A O 1
ATOM 1241 N N . ALA A 1 167 ? 21.111 -1.858 -3.291 1.00 95.19 167 ALA A N 1
ATOM 1242 C CA . ALA A 1 167 ? 20.370 -2.964 -2.686 1.00 95.19 167 ALA A CA 1
ATOM 1243 C C . ALA A 1 167 ? 20.282 -2.820 -1.152 1.00 95.19 167 ALA A C 1
ATOM 1245 O O . ALA A 1 167 ? 19.268 -3.182 -0.555 1.00 95.19 167 ALA A O 1
ATOM 1246 N N . ALA A 1 168 ? 21.310 -2.245 -0.514 1.00 96.69 168 ALA A N 1
ATOM 1247 C CA . ALA A 1 168 ? 21.320 -1.983 0.924 1.00 96.69 168 ALA A CA 1
ATOM 1248 C C . ALA A 1 168 ? 20.274 -0.926 1.323 1.00 96.69 168 ALA A C 1
ATOM 1250 O O . ALA A 1 168 ? 19.550 -1.125 2.302 1.00 96.69 168 ALA A O 1
ATOM 1251 N N . ASP A 1 169 ? 20.126 0.144 0.537 1.00 96.81 169 ASP A N 1
ATOM 1252 C CA . ASP A 1 169 ? 19.091 1.163 0.756 1.00 96.81 169 ASP A CA 1
ATOM 1253 C C . ASP A 1 169 ? 17.692 0.552 0.649 1.00 96.81 169 ASP A C 1
ATOM 1255 O O . ASP A 1 169 ? 16.843 0.751 1.523 1.00 96.81 169 ASP A O 1
ATOM 1259 N N . THR A 1 170 ? 17.481 -0.272 -0.382 1.00 97.25 170 THR A N 1
ATOM 1260 C CA . THR A 1 170 ? 16.224 -0.996 -0.608 1.00 97.25 170 THR A CA 1
ATOM 1261 C C . THR A 1 170 ? 15.905 -1.946 0.547 1.00 97.25 170 THR A C 1
ATOM 1263 O O . THR A 1 170 ? 14.776 -1.970 1.044 1.00 97.25 170 THR A O 1
ATOM 1266 N N . LEU A 1 171 ? 16.897 -2.7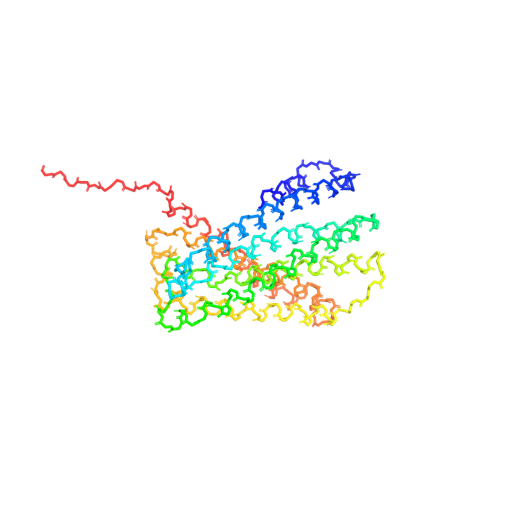07 1.019 1.00 97.94 171 LEU A N 1
ATOM 1267 C CA . LEU A 1 171 ? 16.760 -3.586 2.177 1.00 97.94 171 LEU A CA 1
ATOM 1268 C C . LEU A 1 171 ? 16.326 -2.797 3.416 1.00 97.94 171 LEU A C 1
ATOM 1270 O O . LEU A 1 171 ? 15.345 -3.168 4.060 1.00 97.94 171 LEU A O 1
ATOM 1274 N N . MET A 1 172 ? 17.027 -1.708 3.740 1.00 98.25 172 MET A N 1
ATOM 1275 C CA . MET A 1 172 ? 16.729 -0.889 4.917 1.00 98.25 172 MET A CA 1
ATOM 1276 C C . MET A 1 172 ? 15.356 -0.222 4.818 1.00 98.25 172 MET A C 1
ATOM 1278 O O . MET A 1 172 ? 14.631 -0.145 5.811 1.00 98.25 172 MET A O 1
ATOM 1282 N N . PHE A 1 173 ? 14.971 0.237 3.629 1.00 98.38 173 PHE A N 1
ATOM 1283 C CA . PHE A 1 173 ? 13.650 0.794 3.368 1.00 98.38 173 PHE A CA 1
ATOM 1284 C C . PHE A 1 173 ? 12.534 -0.232 3.609 1.00 98.38 173 PHE A C 1
ATOM 1286 O O . PHE A 1 173 ? 11.599 0.027 4.371 1.00 98.38 173 PHE A O 1
ATOM 1293 N N . LEU A 1 174 ? 12.652 -1.423 3.018 1.00 98.31 174 LEU A N 1
ATOM 1294 C CA . LEU A 1 174 ? 11.658 -2.486 3.165 1.00 98.31 174 LEU A CA 1
ATOM 1295 C C . LEU A 1 174 ? 11.624 -3.039 4.597 1.00 98.31 174 LEU A C 1
ATOM 1297 O O . LEU A 1 174 ? 10.539 -3.296 5.115 1.00 98.31 174 LEU A O 1
ATOM 1301 N N . ALA A 1 175 ? 12.773 -3.141 5.273 1.00 98.19 175 ALA A N 1
ATOM 1302 C CA . ALA A 1 175 ? 12.849 -3.534 6.680 1.00 98.19 175 ALA A CA 1
ATOM 1303 C C . ALA A 1 175 ? 12.081 -2.560 7.589 1.00 98.19 175 ALA A C 1
ATOM 1305 O O . ALA A 1 175 ? 11.321 -2.996 8.458 1.00 98.19 175 ALA A O 1
ATOM 1306 N N . LYS A 1 176 ? 12.217 -1.242 7.369 1.00 98.38 176 LYS A N 1
ATOM 1307 C CA . LYS A 1 176 ? 11.424 -0.219 8.077 1.00 98.38 176 LYS A CA 1
ATOM 1308 C C . L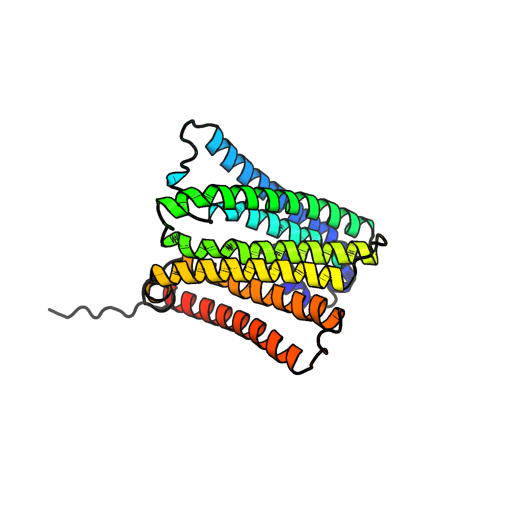YS A 1 176 ? 9.928 -0.414 7.823 1.00 98.38 176 LYS A C 1
ATOM 1310 O O . LYS A 1 176 ? 9.148 -0.397 8.772 1.00 98.38 176 LYS A O 1
ATOM 1315 N N . GLY A 1 177 ? 9.540 -0.672 6.572 1.00 98.00 177 GLY A N 1
ATOM 1316 C CA . GLY A 1 177 ? 8.156 -0.974 6.203 1.00 98.00 177 GLY A CA 1
ATOM 1317 C C . GLY A 1 177 ? 7.592 -2.186 6.953 1.00 98.00 177 GLY A C 1
ATOM 1318 O O . GLY A 1 177 ? 6.567 -2.068 7.623 1.00 98.00 177 GLY A O 1
ATOM 1319 N N . ILE A 1 178 ? 8.293 -3.324 6.920 1.00 97.94 178 ILE A N 1
ATOM 1320 C CA . ILE A 1 178 ? 7.908 -4.547 7.647 1.00 97.94 178 ILE A CA 1
ATOM 1321 C C . ILE A 1 178 ? 7.829 -4.293 9.156 1.00 97.94 178 ILE A C 1
ATOM 1323 O O . ILE A 1 178 ? 6.886 -4.737 9.804 1.00 97.94 178 ILE A O 1
ATOM 1327 N N . SER A 1 179 ? 8.767 -3.533 9.721 1.00 98.31 179 SER A N 1
ATOM 1328 C CA . SER A 1 179 ? 8.781 -3.221 11.157 1.00 98.31 179 SER A CA 1
ATOM 1329 C C . SER A 1 179 ? 7.527 -2.450 11.580 1.00 98.31 179 SER A C 1
ATOM 1331 O O . SER A 1 179 ? 6.888 -2.798 12.574 1.00 98.31 179 SER A O 1
ATOM 1333 N N . ILE A 1 180 ? 7.119 -1.451 10.788 1.00 97.50 180 ILE A N 1
ATOM 1334 C CA . ILE A 1 180 ? 5.874 -0.711 11.023 1.00 97.50 180 ILE A CA 1
ATOM 1335 C C . ILE A 1 180 ? 4.666 -1.649 10.901 1.00 97.50 180 ILE A C 1
ATOM 1337 O O . ILE A 1 180 ? 3.774 -1.617 11.749 1.00 97.50 180 ILE A O 1
ATOM 1341 N N . GLN A 1 181 ? 4.636 -2.525 9.891 1.00 98.06 181 GLN A N 1
ATOM 1342 C CA . GLN A 1 181 ? 3.543 -3.488 9.736 1.00 98.06 181 GLN A CA 1
ATOM 1343 C C . GLN A 1 181 ? 3.412 -4.415 10.944 1.00 98.06 181 GLN A C 1
ATOM 1345 O O . GLN A 1 181 ? 2.308 -4.585 11.453 1.00 98.06 181 GLN A O 1
ATOM 1350 N N . LEU A 1 182 ? 4.517 -4.983 11.430 1.00 97.69 182 LEU A N 1
ATOM 1351 C CA . LEU A 1 182 ? 4.510 -5.867 12.595 1.00 97.69 182 LEU A CA 1
ATOM 1352 C C . LEU A 1 182 ? 4.005 -5.145 13.851 1.00 97.69 182 LEU A C 1
ATOM 1354 O O . LEU A 1 182 ? 3.228 -5.729 14.606 1.00 97.69 182 LEU A O 1
ATOM 1358 N N . ALA A 1 183 ? 4.362 -3.871 14.039 1.00 97.00 183 ALA A N 1
ATOM 1359 C CA . ALA A 1 183 ? 3.864 -3.066 15.153 1.00 97.00 183 ALA A CA 1
ATOM 1360 C C . ALA A 1 183 ? 2.334 -2.896 15.109 1.00 97.00 183 ALA A C 1
ATOM 1362 O O . ALA A 1 183 ? 1.650 -3.186 16.093 1.00 97.00 183 ALA A O 1
ATOM 1363 N N . PHE A 1 184 ? 1.770 -2.494 13.964 1.00 95.62 184 PHE A N 1
ATOM 1364 C CA . PHE A 1 184 ? 0.318 -2.304 13.832 1.00 95.62 184 PHE A CA 1
ATOM 1365 C C . PHE A 1 184 ? -0.466 -3.621 13.776 1.00 95.62 184 PHE A C 1
ATOM 1367 O O . PHE A 1 184 ? -1.592 -3.679 14.274 1.00 95.62 184 PHE A O 1
ATOM 1374 N N . LEU A 1 185 ? 0.116 -4.696 13.233 1.00 96.50 185 LEU A N 1
ATOM 1375 C CA . LEU A 1 185 ? -0.464 -6.038 13.321 1.00 96.50 185 LEU A CA 1
ATOM 1376 C C . LEU A 1 185 ? -0.523 -6.511 14.777 1.00 96.50 185 LEU A C 1
ATOM 1378 O O . LEU A 1 185 ? -1.559 -7.011 15.210 1.00 96.50 185 LEU A O 1
ATOM 1382 N N . GLY A 1 186 ? 0.553 -6.313 15.543 1.00 96.62 186 GLY A N 1
ATOM 1383 C CA . GLY A 1 186 ? 0.605 -6.637 16.967 1.00 96.62 186 GLY A CA 1
ATOM 1384 C C . GLY A 1 186 ? -0.417 -5.843 17.781 1.00 96.62 186 GLY A C 1
ATOM 1385 O O . GLY A 1 186 ? -1.182 -6.434 18.544 1.00 96.62 186 GLY A O 1
ATOM 1386 N N . LEU A 1 187 ? -0.489 -4.525 17.562 1.00 93.88 187 LEU A N 1
ATOM 1387 C CA . LEU A 1 187 ? -1.473 -3.645 18.199 1.00 93.88 187 LEU A CA 1
ATOM 1388 C C . LEU A 1 187 ? -2.908 -4.088 17.891 1.00 93.88 187 LEU A C 1
ATOM 1390 O O . LEU A 1 187 ? -3.693 -4.328 18.809 1.00 93.88 187 LEU A O 1
ATOM 1394 N N . GLY A 1 188 ? -3.246 -4.235 16.607 1.00 94.12 188 GLY A N 1
ATOM 1395 C CA . GLY A 1 188 ? -4.582 -4.648 16.190 1.00 94.12 188 GLY A CA 1
ATOM 1396 C C . GLY A 1 188 ? -4.955 -6.018 16.754 1.00 94.12 188 GLY A C 1
ATOM 1397 O O . GLY A 1 188 ? -6.055 -6.192 17.273 1.00 94.12 188 GLY A O 1
ATOM 1398 N N . TRP A 1 189 ? -4.024 -6.976 16.742 1.00 94.94 189 TRP A N 1
ATOM 1399 C CA . TRP A 1 189 ? -4.239 -8.302 17.316 1.00 94.94 189 TRP A CA 1
ATOM 1400 C C . TRP A 1 189 ? -4.517 -8.242 18.821 1.00 94.94 189 TRP A C 1
ATOM 1402 O O . TRP A 1 189 ? -5.463 -8.876 19.292 1.00 94.94 189 TRP A O 1
ATOM 1412 N N . ALA A 1 190 ? -3.726 -7.472 19.573 1.00 94.75 190 ALA A N 1
ATOM 1413 C CA . ALA A 1 190 ? -3.891 -7.321 21.015 1.00 94.75 190 ALA A CA 1
ATOM 1414 C C . ALA A 1 190 ? -5.268 -6.739 21.374 1.00 94.75 190 ALA A C 1
ATOM 1416 O O . ALA A 1 190 ? -5.958 -7.296 22.232 1.00 94.75 190 ALA A O 1
ATOM 1417 N N . VAL A 1 191 ? -5.704 -5.686 20.672 1.00 93.25 191 VAL A N 1
ATOM 1418 C CA . VAL A 1 191 ? -7.012 -5.045 20.891 1.00 93.25 191 VAL A CA 1
ATOM 1419 C C . VAL A 1 191 ? -8.169 -5.962 20.480 1.00 93.25 191 VAL A C 1
ATOM 1421 O O . VAL A 1 191 ? -9.107 -6.170 21.247 1.00 93.25 191 VAL A O 1
ATOM 1424 N N . LEU A 1 192 ? -8.101 -6.590 19.304 1.00 93.94 192 LEU A N 1
ATOM 1425 C CA . LEU A 1 192 ? -9.147 -7.513 18.841 1.00 93.94 192 LEU A CA 1
ATOM 1426 C C . LEU A 1 192 ? -9.291 -8.722 19.775 1.00 93.94 192 LEU A C 1
ATOM 1428 O O . LEU A 1 192 ? -10.402 -9.213 20.008 1.00 93.94 192 LEU A O 1
ATOM 1432 N N . LYS A 1 193 ? -8.176 -9.209 20.332 1.00 94.69 193 LYS A N 1
ATOM 1433 C CA . LYS A 1 193 ? -8.174 -10.297 21.312 1.00 94.69 193 LYS A CA 1
ATOM 1434 C C . LYS A 1 193 ? -8.780 -9.857 22.644 1.00 94.69 193 LYS A C 1
ATOM 1436 O O . LYS A 1 193 ? -9.605 -10.604 23.170 1.00 94.69 193 LYS A O 1
ATOM 1441 N N . SER A 1 194 ? -8.417 -8.683 23.170 1.00 92.44 194 SER A N 1
ATOM 1442 C CA . SER A 1 194 ? -8.936 -8.191 24.457 1.00 92.44 194 SER A CA 1
ATOM 1443 C C . SER A 1 194 ? -10.445 -7.946 24.417 1.00 92.44 194 SER A C 1
ATOM 1445 O O . SER A 1 194 ? -11.146 -8.259 25.374 1.00 92.44 194 SER A O 1
ATOM 1447 N N . GLN A 1 195 ? -10.971 -7.503 23.275 1.00 92.44 195 GLN A N 1
ATOM 1448 C CA . GLN A 1 195 ? -12.409 -7.325 23.074 1.00 92.44 195 GLN A CA 1
ATOM 1449 C C . GLN A 1 195 ? -13.148 -8.642 22.774 1.00 92.44 195 GLN A C 1
ATOM 1451 O O . GLN A 1 195 ? -14.377 -8.667 22.706 1.00 92.44 195 GLN A O 1
ATOM 1456 N N . GLY A 1 196 ? -12.446 -9.759 22.565 1.00 93.19 196 GLY A N 1
ATOM 1457 C CA . GLY A 1 196 ? -13.065 -11.017 22.139 1.00 93.19 196 GLY A CA 1
ATOM 1458 C C . GLY A 1 196 ? -13.678 -10.939 20.734 1.00 93.19 196 GLY A C 1
ATOM 1459 O O . GLY A 1 196 ? -14.618 -11.682 20.432 1.00 93.19 196 GLY A O 1
ATOM 1460 N N . TYR A 1 197 ? -13.162 -10.050 19.875 1.00 93.56 197 TYR A N 1
ATOM 1461 C CA . TYR A 1 197 ? -13.652 -9.833 18.511 1.00 93.56 197 TYR A CA 1
ATOM 1462 C C . TYR A 1 197 ? -13.546 -11.115 17.684 1.00 93.56 197 TYR A C 1
ATOM 1464 O O . TYR A 1 197 ? -14.523 -11.540 17.073 1.00 93.56 197 TYR A O 1
ATOM 1472 N N . PHE A 1 198 ? -12.402 -11.807 17.754 1.00 92.50 198 PHE A N 1
ATOM 1473 C CA . PHE A 1 198 ? -12.192 -13.069 17.040 1.00 92.50 198 PHE A CA 1
ATOM 1474 C C . PHE A 1 198 ? -13.211 -14.142 17.424 1.00 92.50 198 PHE A C 1
ATOM 1476 O O . PHE A 1 198 ? -13.768 -14.795 16.549 1.00 92.50 198 PHE A O 1
ATOM 1483 N N . LYS A 1 199 ? -13.492 -14.302 18.721 1.00 92.81 199 LYS A N 1
ATOM 1484 C CA . LYS A 1 199 ? -14.467 -15.290 19.208 1.00 92.81 199 LYS A CA 1
ATOM 1485 C C . LYS A 1 199 ? -15.899 -14.949 18.800 1.00 92.81 199 LYS A C 1
ATOM 1487 O O . LYS A 1 199 ? -16.703 -15.853 18.646 1.00 92.81 199 LYS A O 1
ATOM 1492 N N . SER A 1 200 ? -16.207 -13.662 18.649 1.00 90.19 200 SER A N 1
ATOM 1493 C CA . SER A 1 200 ? -17.565 -13.194 18.359 1.00 90.19 200 SER A CA 1
ATOM 1494 C C . SER A 1 200 ? -17.856 -13.164 16.860 1.00 90.19 200 SER A C 1
ATOM 1496 O O . SER A 1 200 ? -18.843 -13.746 16.428 1.00 90.19 200 SER A O 1
ATOM 1498 N N . TYR A 1 201 ? -16.994 -12.491 16.090 1.00 90.75 201 TYR A N 1
ATOM 1499 C CA . TYR A 1 201 ? -17.287 -12.047 14.723 1.00 90.75 201 TYR A CA 1
ATOM 1500 C C . TYR A 1 201 ? -16.461 -12.729 13.631 1.00 90.75 201 TYR A C 1
ATOM 1502 O O . TYR A 1 201 ? -16.851 -12.704 12.471 1.00 90.75 201 TYR A O 1
ATOM 1510 N N . VAL A 1 202 ? -15.317 -13.330 13.981 1.00 90.19 202 VAL A N 1
ATOM 1511 C CA . VAL A 1 202 ? -14.454 -14.021 13.004 1.00 90.19 202 VAL A CA 1
ATOM 1512 C C . VAL A 1 202 ? -14.682 -15.528 13.051 1.00 90.19 202 VAL A C 1
ATOM 1514 O O . VAL A 1 202 ? -14.893 -16.171 12.025 1.00 90.19 202 VAL A O 1
ATOM 1517 N N . PHE A 1 203 ? -14.629 -16.105 14.252 1.00 90.81 203 PHE A N 1
ATOM 1518 C CA . PHE A 1 203 ? -14.789 -17.537 14.483 1.00 90.81 203 PHE A CA 1
ATOM 1519 C C . PHE A 1 203 ? -16.138 -17.920 15.100 1.00 90.81 203 PHE A C 1
ATOM 1521 O O . PHE A 1 203 ? -16.468 -19.103 15.091 1.00 90.81 203 PHE A O 1
ATOM 1528 N N . GLY A 1 204 ? -16.890 -16.948 15.618 1.00 88.44 204 GLY A N 1
ATOM 1529 C CA . GLY A 1 204 ? -18.229 -17.158 16.169 1.00 88.44 204 GLY A CA 1
ATOM 1530 C C . GLY A 1 204 ? -19.333 -17.017 15.127 1.00 88.44 204 GLY A C 1
ATOM 1531 O O . GLY A 1 204 ? -19.063 -16.952 13.930 1.00 88.44 204 GLY A O 1
ATOM 1532 N N . ASP A 1 205 ? -20.571 -16.931 15.614 1.00 86.12 205 ASP A N 1
ATOM 1533 C CA . ASP A 1 205 ? -21.772 -16.894 14.772 1.00 86.12 205 ASP A CA 1
ATOM 1534 C C . ASP A 1 205 ? -22.251 -15.469 14.457 1.00 86.12 205 ASP A C 1
ATOM 1536 O O . ASP A 1 205 ? -23.042 -15.269 13.538 1.00 86.12 205 ASP A O 1
ATOM 1540 N N . LYS A 1 206 ? -21.756 -14.445 15.169 1.00 88.38 206 LYS A N 1
ATOM 1541 C CA . LYS A 1 206 ? -22.195 -13.058 14.951 1.00 88.38 206 LYS A CA 1
ATOM 1542 C C . LYS A 1 206 ? -21.579 -12.483 13.682 1.00 88.38 206 LYS A C 1
ATOM 1544 O O . LYS A 1 206 ? -20.370 -12.545 13.494 1.00 88.38 206 LYS A O 1
ATOM 1549 N N . THR A 1 207 ? -22.383 -11.835 12.855 1.00 88.75 207 THR A N 1
ATOM 1550 C CA . THR A 1 207 ? -21.920 -11.161 11.637 1.00 88.75 207 THR A CA 1
ATOM 1551 C C . THR A 1 207 ? -21.575 -9.702 11.910 1.00 88.75 207 THR A C 1
ATOM 1553 O O . THR A 1 207 ? -22.336 -9.004 12.576 1.00 88.75 207 THR A O 1
ATOM 1556 N N . HIS A 1 208 ? -20.457 -9.224 11.365 1.00 88.94 208 HIS A N 1
ATOM 1557 C CA . HIS A 1 208 ? -20.104 -7.806 11.382 1.00 88.94 208 HIS A CA 1
ATOM 1558 C C . HIS A 1 208 ? -19.273 -7.447 10.145 1.00 88.94 208 HIS A C 1
ATOM 1560 O O . HIS A 1 208 ? -18.229 -8.061 9.897 1.00 88.94 208 HIS A O 1
ATOM 1566 N N . VAL A 1 209 ? -19.694 -6.412 9.408 1.00 87.62 209 VAL A N 1
ATOM 1567 C CA . VAL A 1 209 ? -19.083 -5.996 8.129 1.00 87.62 209 VAL A CA 1
ATOM 1568 C C . VAL A 1 209 ? -17.619 -5.580 8.303 1.00 87.62 209 VAL A C 1
ATOM 1570 O O . VAL A 1 209 ? -16.777 -5.884 7.458 1.00 87.62 209 VAL A O 1
ATOM 1573 N N . GLY A 1 210 ? -17.277 -4.973 9.441 1.00 86.38 210 GLY A N 1
ATOM 1574 C CA . GLY A 1 210 ? -15.897 -4.614 9.789 1.00 86.38 210 GLY A CA 1
ATOM 1575 C C . GLY A 1 210 ? -14.921 -5.799 9.804 1.00 86.38 210 GLY A C 1
ATOM 1576 O O . GLY A 1 210 ? -13.726 -5.592 9.615 1.00 86.38 210 GLY A O 1
ATOM 1577 N N . SER A 1 211 ? -15.397 -7.045 9.922 1.00 90.19 211 SER A N 1
ATOM 1578 C CA . SER A 1 211 ? -14.534 -8.236 9.877 1.00 90.19 211 SER A CA 1
ATOM 1579 C C . SER A 1 211 ? -13.804 -8.384 8.539 1.00 90.19 211 SER A C 1
ATOM 1581 O O . SER A 1 211 ? -12.678 -8.879 8.508 1.00 90.19 211 SER A O 1
ATOM 1583 N N . TYR A 1 212 ? -14.386 -7.899 7.436 1.00 91.00 212 TYR A N 1
ATOM 1584 C CA . TYR A 1 212 ? -13.721 -7.897 6.128 1.00 91.00 212 TYR A CA 1
ATOM 1585 C C . TYR A 1 212 ? -12.502 -6.970 6.085 1.00 91.00 212 TYR A C 1
ATOM 1587 O O . TYR A 1 212 ? -11.582 -7.208 5.301 1.00 91.00 212 TYR A O 1
ATOM 1595 N N . ALA A 1 213 ? -12.434 -5.953 6.950 1.00 90.38 213 ALA A N 1
ATOM 1596 C CA . ALA A 1 213 ? -11.269 -5.076 7.025 1.00 90.38 213 ALA A CA 1
ATOM 1597 C C . ALA A 1 213 ? -10.005 -5.815 7.508 1.00 90.38 213 ALA A C 1
ATOM 1599 O O . ALA A 1 213 ? -8.902 -5.361 7.217 1.00 90.38 213 ALA A O 1
ATOM 1600 N N . LEU A 1 214 ? -10.141 -6.981 8.159 1.00 92.88 214 LEU A N 1
ATOM 1601 C CA . LEU A 1 214 ? -9.015 -7.827 8.584 1.00 92.88 214 LEU A CA 1
ATOM 1602 C C . LEU A 1 214 ? -8.294 -8.518 7.417 1.00 92.88 214 LEU A C 1
ATOM 1604 O O . LEU A 1 214 ? -7.154 -8.948 7.573 1.00 92.88 214 LEU A O 1
ATOM 1608 N N . VAL A 1 215 ? -8.927 -8.603 6.243 1.00 94.75 215 VAL A N 1
ATOM 1609 C CA . VAL A 1 215 ? -8.371 -9.282 5.061 1.00 94.75 215 VAL A CA 1
ATOM 1610 C C . VAL A 1 215 ? -7.187 -8.504 4.485 1.00 94.75 215 VAL A C 1
ATOM 1612 O O . VAL A 1 215 ? -6.140 -9.070 4.169 1.00 94.75 215 VAL A O 1
ATOM 1615 N N . CYS A 1 216 ? -7.344 -7.188 4.340 1.00 92.88 216 CYS A N 1
ATOM 1616 C CA . CYS A 1 216 ? -6.361 -6.351 3.656 1.00 92.88 216 CYS A CA 1
ATOM 1617 C C . CYS A 1 216 ? -4.988 -6.322 4.363 1.00 92.88 216 CYS A C 1
ATOM 1619 O O . CYS A 1 216 ? -3.987 -6.495 3.668 1.00 92.88 216 CYS A O 1
ATOM 1621 N N . PRO A 1 217 ? -4.894 -6.194 5.702 1.00 95.44 217 PRO A N 1
ATOM 1622 C CA . PRO A 1 217 ? -3.623 -6.261 6.422 1.00 95.44 217 PRO A CA 1
ATOM 1623 C C . PRO A 1 217 ? -2.815 -7.537 6.163 1.00 95.44 217 PRO A C 1
ATOM 1625 O O . PRO A 1 217 ? -1.613 -7.444 5.928 1.00 95.44 217 PRO A O 1
ATOM 1628 N N . GLY A 1 218 ? -3.449 -8.716 6.149 1.00 95.75 218 GLY A N 1
ATOM 1629 C CA . GLY A 1 218 ? -2.736 -9.976 5.910 1.00 95.75 218 GLY A CA 1
ATOM 1630 C C . GLY A 1 218 ? -2.215 -10.106 4.476 1.00 95.75 218 GLY A C 1
ATOM 1631 O O . GLY A 1 218 ? -1.070 -10.511 4.269 1.00 95.75 218 GLY A O 1
ATOM 1632 N N . VAL A 1 219 ? -3.013 -9.689 3.485 1.00 96.38 219 VAL A N 1
ATOM 1633 C CA . VAL A 1 219 ? -2.585 -9.651 2.074 1.00 96.38 219 VAL A CA 1
ATOM 1634 C C . VAL A 1 219 ? -1.441 -8.656 1.897 1.00 96.38 219 VAL A C 1
ATOM 1636 O O . VAL A 1 219 ? -0.441 -8.951 1.249 1.00 96.38 219 VAL A O 1
ATOM 1639 N N . ALA A 1 220 ? -1.557 -7.475 2.496 1.00 97.12 220 ALA A N 1
ATOM 1640 C CA . ALA A 1 220 ? -0.575 -6.420 2.324 1.00 97.12 220 ALA A CA 1
ATOM 1641 C C . ALA A 1 220 ? 0.765 -6.745 3.008 1.00 97.12 220 ALA A C 1
ATOM 1643 O O . ALA A 1 220 ? 1.825 -6.503 2.428 1.00 97.12 220 ALA A O 1
ATOM 1644 N N . PHE A 1 221 ? 0.724 -7.392 4.177 1.00 98.06 221 PHE A N 1
ATOM 1645 C CA . PHE A 1 221 ? 1.905 -7.987 4.801 1.00 98.06 221 PHE A CA 1
ATOM 1646 C C . PHE A 1 221 ? 2.556 -9.031 3.886 1.00 98.06 221 PHE A C 1
ATOM 1648 O O . PHE A 1 221 ? 3.756 -8.957 3.634 1.00 98.06 221 PHE A O 1
ATOM 1655 N N . SER A 1 222 ? 1.770 -9.956 3.319 1.00 98.00 222 SER A N 1
ATOM 1656 C CA . SER A 1 222 ? 2.285 -10.953 2.372 1.00 98.00 222 SER A CA 1
ATOM 1657 C C . SER A 1 222 ? 2.989 -10.301 1.179 1.00 98.00 222 SER A C 1
ATOM 1659 O O . SER A 1 222 ? 4.104 -10.687 0.825 1.00 98.00 222 SER A O 1
ATOM 1661 N N . VAL A 1 223 ? 2.387 -9.271 0.578 1.00 97.25 223 VAL A N 1
ATOM 1662 C CA . VAL A 1 223 ? 2.968 -8.564 -0.571 1.00 97.25 223 VAL A CA 1
ATOM 1663 C C . VAL A 1 223 ? 4.280 -7.877 -0.195 1.00 97.25 223 VAL A C 1
ATOM 1665 O O . VAL A 1 223 ? 5.284 -8.089 -0.877 1.00 97.25 223 VAL A O 1
ATOM 1668 N N . LEU A 1 224 ? 4.312 -7.088 0.886 1.00 98.00 224 LEU A N 1
ATOM 1669 C CA . LEU A 1 224 ? 5.541 -6.392 1.278 1.00 98.00 224 LEU A CA 1
ATOM 1670 C C . LEU A 1 224 ? 6.642 -7.376 1.682 1.00 98.00 224 LEU A C 1
ATOM 1672 O O . LEU A 1 224 ? 7.808 -7.144 1.369 1.00 98.00 224 LEU A O 1
ATOM 1676 N N . MET A 1 225 ? 6.279 -8.506 2.294 1.00 97.94 225 MET A N 1
ATOM 1677 C CA . MET A 1 225 ? 7.219 -9.571 2.629 1.00 97.94 225 MET A CA 1
ATOM 1678 C C . MET A 1 225 ? 7.877 -10.154 1.371 1.00 97.94 225 MET A C 1
ATOM 1680 O O . MET A 1 225 ? 9.087 -10.356 1.356 1.00 97.94 225 MET A O 1
ATOM 1684 N N . HIS A 1 226 ? 7.139 -10.338 0.270 1.00 98.19 226 HIS A N 1
ATOM 1685 C CA . HIS A 1 226 ? 7.740 -10.766 -1.000 1.00 98.19 226 HIS A CA 1
ATOM 1686 C C . HIS A 1 226 ? 8.710 -9.725 -1.575 1.00 98.19 226 HIS A C 1
ATOM 1688 O O . HIS A 1 226 ? 9.764 -10.111 -2.092 1.00 98.19 226 HIS A O 1
ATOM 1694 N N . PHE A 1 227 ? 8.405 -8.426 -1.468 1.00 97.75 227 PHE A N 1
ATOM 1695 C CA . PHE A 1 227 ? 9.361 -7.374 -1.830 1.00 97.75 227 PHE A CA 1
ATOM 1696 C C . PHE A 1 227 ? 10.607 -7.441 -0.945 1.00 97.75 227 PHE A C 1
ATOM 1698 O O . PHE A 1 227 ? 11.717 -7.465 -1.469 1.00 97.75 227 PHE A O 1
ATOM 1705 N N . PHE A 1 228 ? 10.439 -7.535 0.373 1.00 98.31 228 PHE A N 1
ATOM 1706 C CA . PHE A 1 228 ? 11.545 -7.612 1.327 1.00 98.31 228 PHE A CA 1
ATOM 1707 C C . PHE A 1 228 ? 12.449 -8.825 1.076 1.00 98.31 228 PHE A C 1
ATOM 1709 O O . PHE A 1 228 ? 13.667 -8.683 1.042 1.00 98.31 228 PHE A O 1
ATOM 1716 N N . ILE A 1 229 ? 11.872 -9.998 0.810 1.00 98.31 229 ILE A N 1
ATOM 1717 C CA . ILE A 1 229 ? 12.632 -11.216 0.507 1.00 98.31 229 ILE A CA 1
ATOM 1718 C C . ILE A 1 229 ? 13.411 -11.060 -0.805 1.00 98.31 229 ILE A C 1
ATOM 1720 O O . ILE A 1 229 ? 14.613 -11.304 -0.837 1.00 98.31 229 ILE A O 1
ATOM 1724 N N . ASN A 1 230 ? 12.755 -10.649 -1.896 1.00 97.88 230 ASN A N 1
ATOM 1725 C CA . ASN A 1 230 ? 13.373 -10.687 -3.227 1.00 97.88 230 ASN A CA 1
ATOM 1726 C C . ASN A 1 230 ? 14.238 -9.456 -3.537 1.00 97.88 230 ASN A C 1
ATOM 1728 O O . ASN A 1 230 ? 15.300 -9.590 -4.138 1.00 97.88 230 ASN A O 1
ATOM 1732 N N . LYS A 1 231 ? 13.776 -8.257 -3.174 1.00 96.75 231 LYS A N 1
ATOM 1733 C CA . LYS A 1 231 ? 14.463 -6.982 -3.445 1.00 96.75 231 LYS A CA 1
ATOM 1734 C C . LYS A 1 231 ? 15.281 -6.474 -2.261 1.00 96.75 231 LYS A C 1
ATOM 1736 O O . LYS A 1 231 ? 16.156 -5.649 -2.471 1.00 96.75 231 LYS A O 1
ATOM 1741 N N . GLY A 1 232 ? 15.017 -6.966 -1.053 1.00 97.00 232 GLY A N 1
ATOM 1742 C CA . GLY A 1 232 ? 15.893 -6.775 0.099 1.00 97.00 232 GLY A CA 1
ATOM 1743 C C . GLY A 1 232 ? 16.908 -7.910 0.187 1.00 97.00 232 GLY A C 1
ATOM 1744 O O . GLY A 1 232 ? 18.008 -7.793 -0.331 1.00 97.00 232 GLY A O 1
ATOM 1745 N N . LEU A 1 233 ? 16.524 -9.024 0.812 1.00 98.06 233 LEU A N 1
ATOM 1746 C CA . LEU A 1 233 ? 17.448 -10.075 1.260 1.00 98.06 233 LEU A CA 1
ATOM 1747 C C . LEU A 1 233 ? 18.210 -10.783 0.130 1.00 98.06 233 LEU A C 1
ATOM 1749 O O . LEU A 1 233 ? 19.411 -11.009 0.252 1.00 98.06 233 LEU A O 1
ATOM 1753 N N . VAL A 1 234 ? 17.527 -11.152 -0.958 1.00 98.25 234 VAL A N 1
ATOM 1754 C CA . VAL A 1 234 ? 18.170 -11.825 -2.101 1.00 98.25 234 VAL A CA 1
ATOM 1755 C C . VAL A 1 234 ? 19.061 -10.852 -2.874 1.00 98.25 234 VAL A C 1
ATOM 1757 O O . VAL A 1 234 ? 20.174 -11.208 -3.246 1.00 98.25 234 VAL A O 1
ATOM 1760 N N . ALA A 1 235 ? 18.596 -9.621 -3.102 1.00 96.75 235 ALA A N 1
ATOM 1761 C CA . ALA A 1 235 ? 19.354 -8.618 -3.853 1.00 96.75 235 ALA A CA 1
ATOM 1762 C C . ALA A 1 235 ? 20.621 -8.144 -3.120 1.00 96.75 235 ALA A C 1
ATOM 1764 O O . ALA A 1 235 ? 21.574 -7.726 -3.769 1.00 96.75 235 ALA A O 1
ATOM 1765 N N . THR A 1 236 ? 20.649 -8.219 -1.787 1.00 97.56 236 THR A N 1
ATOM 1766 C CA . THR A 1 236 ? 21.842 -7.941 -0.972 1.00 97.56 236 THR A CA 1
ATOM 1767 C C . THR A 1 236 ? 22.697 -9.175 -0.692 1.00 97.56 236 THR A C 1
ATOM 1769 O O . THR A 1 236 ? 23.666 -9.068 0.055 1.00 97.56 236 THR A O 1
ATOM 1772 N N . HIS A 1 237 ? 22.356 -10.339 -1.257 1.00 96.81 237 HIS A N 1
ATOM 1773 C CA . HIS A 1 237 ? 23.044 -11.612 -1.013 1.00 96.81 237 HIS A CA 1
ATOM 1774 C C . HIS A 1 237 ? 23.062 -12.056 0.463 1.00 96.81 237 HIS A C 1
ATOM 1776 O O . HIS A 1 237 ? 23.916 -12.841 0.865 1.00 96.81 237 HIS A O 1
ATOM 1782 N N . ILE A 1 238 ? 22.111 -11.588 1.283 1.00 97.62 238 ILE A N 1
ATOM 1783 C CA . ILE A 1 238 ? 21.947 -12.065 2.670 1.00 97.62 238 ILE A CA 1
ATOM 1784 C C . ILE A 1 238 ? 21.390 -13.492 2.682 1.00 97.62 238 ILE A C 1
ATOM 1786 O O . ILE A 1 238 ? 21.718 -14.279 3.567 1.00 97.62 238 ILE A O 1
ATOM 1790 N N . ILE A 1 239 ? 20.533 -13.821 1.711 1.00 97.88 239 ILE A N 1
ATOM 1791 C CA . ILE A 1 239 ? 20.023 -15.178 1.501 1.00 97.88 239 ILE A CA 1
ATOM 1792 C C . ILE A 1 239 ? 20.117 -15.569 0.029 1.00 97.88 239 ILE A C 1
ATOM 1794 O O . ILE A 1 239 ? 19.926 -14.738 -0.862 1.00 97.88 239 ILE A O 1
ATOM 1798 N N . ASP A 1 240 ? 20.291 -16.864 -0.219 1.00 97.12 240 ASP A N 1
ATOM 1799 C CA . ASP A 1 240 ? 20.256 -17.412 -1.569 1.00 97.12 240 ASP A CA 1
ATOM 1800 C C . ASP A 1 240 ? 18.827 -17.562 -2.084 1.00 97.12 240 ASP A C 1
ATOM 1802 O O . ASP A 1 240 ? 17.929 -18.078 -1.403 1.00 97.12 240 ASP A O 1
ATOM 1806 N N . LYS A 1 241 ? 18.620 -17.161 -3.339 1.00 96.19 241 LYS A N 1
ATOM 1807 C CA . LYS A 1 241 ? 17.355 -17.383 -4.039 1.00 96.19 241 LYS A CA 1
ATOM 1808 C C . LYS A 1 241 ? 17.077 -18.886 -4.122 1.00 96.19 241 LYS A C 1
ATOM 1810 O O . LYS A 1 241 ? 17.935 -19.649 -4.548 1.00 96.19 241 LYS A O 1
ATOM 1815 N N . PHE A 1 242 ? 15.865 -19.291 -3.747 1.00 96.75 242 PHE A N 1
ATOM 1816 C CA . PHE A 1 242 ? 15.433 -20.697 -3.688 1.00 96.75 242 PHE A CA 1
ATOM 1817 C C . PHE A 1 242 ? 16.148 -21.574 -2.645 1.00 96.75 242 PHE A C 1
ATOM 1819 O O . PHE A 1 242 ? 15.895 -22.777 -2.604 1.00 96.75 242 PHE A O 1
ATOM 1826 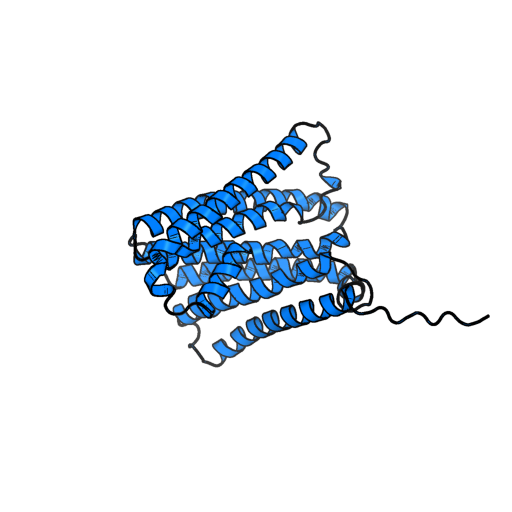N N . GLY A 1 243 ? 16.981 -20.997 -1.774 1.00 97.44 243 GLY A N 1
ATOM 1827 C CA . GLY A 1 243 ? 17.547 -21.705 -0.628 1.00 97.44 243 GLY A CA 1
ATOM 1828 C C . GLY A 1 243 ? 16.526 -21.943 0.491 1.00 97.44 243 GLY A C 1
ATOM 1829 O O . GLY A 1 243 ? 15.377 -21.496 0.441 1.00 97.44 243 GLY A O 1
ATOM 1830 N N . THR A 1 244 ? 16.962 -22.612 1.557 1.00 97.50 244 THR A N 1
ATOM 1831 C CA . THR A 1 244 ? 16.103 -22.936 2.709 1.00 97.50 244 THR A CA 1
ATOM 1832 C C . THR A 1 244 ? 15.541 -21.684 3.385 1.00 97.50 244 THR A C 1
ATOM 1834 O O . THR A 1 244 ? 14.343 -21.616 3.652 1.00 97.50 244 THR A O 1
ATOM 1837 N N . ALA A 1 245 ? 16.378 -20.665 3.617 1.00 97.19 245 ALA A N 1
ATOM 1838 C CA . ALA A 1 245 ? 15.946 -19.410 4.236 1.00 97.19 245 ALA A CA 1
ATOM 1839 C C . ALA A 1 245 ? 14.923 -18.656 3.368 1.00 97.19 245 ALA A C 1
ATOM 1841 O O . ALA A 1 245 ? 13.936 -18.137 3.889 1.00 97.19 245 ALA A O 1
ATOM 1842 N N . TYR A 1 246 ? 15.117 -18.655 2.044 1.00 98.19 246 TYR A N 1
ATOM 1843 C CA . TYR A 1 246 ? 14.167 -18.085 1.088 1.00 98.19 246 TYR A CA 1
ATOM 1844 C C . TYR A 1 246 ? 12.795 -18.747 1.218 1.00 98.19 246 TYR A C 1
ATOM 1846 O O . TYR A 1 246 ? 11.803 -18.064 1.462 1.00 98.19 246 TYR A O 1
ATOM 1854 N N . TRP A 1 247 ? 12.738 -20.079 1.140 1.00 98.06 247 TRP A N 1
ATOM 1855 C CA . TRP A 1 247 ? 11.473 -20.808 1.226 1.00 98.06 247 TRP A CA 1
ATOM 1856 C C . TRP A 1 247 ? 10.805 -20.701 2.595 1.00 98.06 247 TRP A C 1
ATOM 1858 O O . TRP A 1 247 ? 9.584 -20.582 2.650 1.00 98.06 247 TRP A O 1
ATOM 1868 N N . ALA A 1 248 ? 11.573 -20.675 3.686 1.00 98.00 248 ALA A N 1
ATOM 1869 C CA . ALA A 1 248 ? 11.030 -20.485 5.028 1.00 98.00 248 ALA A CA 1
ATOM 1870 C C . ALA A 1 248 ? 10.320 -19.126 5.168 1.00 98.00 248 ALA A C 1
ATOM 1872 O O . ALA A 1 248 ? 9.185 -19.063 5.641 1.00 98.00 248 ALA A O 1
ATOM 1873 N N . LEU A 1 249 ? 10.948 -18.040 4.708 1.00 97.50 249 LEU A N 1
ATOM 1874 C CA . LEU A 1 249 ? 10.355 -16.701 4.757 1.00 97.50 249 LEU A CA 1
ATOM 1875 C C . LEU A 1 249 ? 9.187 -16.552 3.774 1.00 97.50 249 LEU A C 1
ATOM 1877 O O . LEU A 1 249 ? 8.150 -15.985 4.123 1.00 97.50 249 LEU A O 1
ATOM 1881 N N . THR A 1 250 ? 9.312 -17.098 2.563 1.00 97.94 250 THR A N 1
ATOM 1882 C CA . THR A 1 250 ? 8.224 -17.110 1.578 1.00 97.94 250 THR A CA 1
ATOM 1883 C C . THR A 1 250 ? 7.021 -17.896 2.093 1.00 97.94 250 THR A C 1
ATOM 1885 O O . THR A 1 250 ? 5.891 -17.450 1.910 1.00 97.94 250 THR A O 1
ATOM 1888 N N . ALA A 1 251 ? 7.226 -19.008 2.805 1.00 98.12 251 ALA A N 1
ATOM 1889 C CA . ALA A 1 251 ? 6.139 -19.771 3.410 1.00 98.12 251 ALA A CA 1
ATOM 1890 C C . ALA A 1 251 ? 5.315 -18.921 4.389 1.00 98.12 251 ALA A C 1
ATOM 1892 O O . ALA A 1 251 ? 4.089 -18.991 4.353 1.00 98.12 251 ALA A O 1
ATOM 1893 N N . VAL A 1 252 ? 5.944 -18.054 5.193 1.00 97.62 252 VAL A N 1
ATOM 1894 C CA . VAL A 1 252 ? 5.222 -17.116 6.075 1.00 97.62 252 VAL A CA 1
ATOM 1895 C C . VAL A 1 252 ? 4.304 -16.195 5.265 1.00 97.62 252 VAL A C 1
ATOM 1897 O O . VAL A 1 252 ? 3.127 -16.038 5.599 1.00 97.62 252 VAL A O 1
ATOM 1900 N N . ALA A 1 253 ? 4.809 -15.626 4.168 1.00 97.12 253 ALA A N 1
ATOM 1901 C CA . ALA A 1 253 ? 4.019 -14.765 3.294 1.00 97.12 253 ALA A CA 1
ATOM 1902 C C . ALA A 1 253 ? 2.862 -15.531 2.621 1.00 97.12 253 ALA A C 1
ATOM 1904 O O . ALA A 1 253 ? 1.739 -15.022 2.546 1.00 97.12 253 ALA A O 1
ATOM 1905 N N . LEU A 1 254 ? 3.102 -16.763 2.169 1.00 97.69 254 LEU A N 1
ATOM 1906 C CA . LEU A 1 254 ? 2.082 -17.614 1.550 1.00 97.69 254 LEU A CA 1
ATOM 1907 C C . LEU A 1 254 ? 1.003 -18.047 2.549 1.00 97.69 254 LEU A C 1
ATOM 1909 O O . LEU A 1 254 ? -0.180 -18.012 2.213 1.00 97.69 254 LEU A O 1
ATOM 1913 N N . ILE A 1 255 ? 1.381 -18.393 3.781 1.00 98.06 255 ILE A N 1
ATOM 1914 C CA . ILE A 1 255 ? 0.439 -18.726 4.858 1.00 98.06 255 ILE A CA 1
ATOM 1915 C C . ILE A 1 255 ? -0.449 -17.521 5.165 1.00 98.06 255 ILE A C 1
ATOM 1917 O O . ILE A 1 255 ? -1.666 -17.677 5.248 1.00 98.06 255 ILE A O 1
ATOM 1921 N N . ALA A 1 256 ? 0.129 -16.320 5.277 1.00 96.25 256 ALA A N 1
ATOM 1922 C CA . ALA A 1 256 ? -0.645 -15.098 5.483 1.00 96.25 256 ALA A CA 1
ATOM 1923 C C . ALA A 1 256 ? -1.664 -14.883 4.350 1.00 96.25 256 ALA A C 1
ATOM 1925 O O . ALA A 1 256 ? -2.844 -14.663 4.620 1.00 96.25 256 ALA A O 1
ATOM 1926 N N . GLN A 1 257 ? -1.244 -15.032 3.089 1.00 97.19 257 GLN A N 1
ATOM 1927 C CA . GLN A 1 257 ? -2.129 -14.909 1.928 1.00 97.19 257 GLN A CA 1
ATOM 1928 C C . GLN A 1 257 ? -3.257 -15.949 1.950 1.00 97.19 257 GLN A C 1
ATOM 1930 O O . GLN A 1 257 ? -4.429 -15.604 1.786 1.00 97.19 257 GLN A O 1
ATOM 1935 N N . PHE A 1 258 ? -2.922 -17.220 2.177 1.00 97.75 258 PHE A N 1
ATOM 1936 C CA . PHE A 1 258 ? -3.895 -18.308 2.219 1.00 97.75 258 PHE A CA 1
ATOM 1937 C C . PHE A 1 258 ? -4.898 -18.123 3.362 1.00 97.75 258 PHE A C 1
ATOM 1939 O O . PHE A 1 258 ? -6.102 -18.271 3.155 1.00 97.75 258 PHE A O 1
ATOM 1946 N N . ALA A 1 259 ? -4.430 -17.714 4.543 1.00 96.56 259 ALA A N 1
ATOM 1947 C CA . ALA A 1 259 ? -5.291 -17.409 5.679 1.00 96.56 259 ALA A CA 1
ATOM 1948 C C . ALA A 1 259 ? -6.308 -16.308 5.346 1.00 96.56 259 ALA A C 1
ATOM 1950 O O . ALA A 1 259 ? -7.469 -16.418 5.736 1.00 96.56 259 ALA A O 1
ATOM 1951 N N . MET A 1 260 ? -5.914 -15.280 4.585 1.00 96.88 260 MET A N 1
ATOM 1952 C CA . MET A 1 260 ? -6.834 -14.220 4.162 1.00 96.88 260 MET A CA 1
ATOM 1953 C C . MET A 1 260 ? -7.868 -14.709 3.143 1.00 96.88 260 MET A C 1
ATOM 1955 O O . MET A 1 260 ? -9.033 -14.325 3.230 1.00 96.88 260 MET A O 1
ATOM 1959 N N . VAL A 1 261 ? -7.489 -15.597 2.219 1.00 96.31 261 VAL A N 1
ATOM 1960 C CA . VAL A 1 261 ? -8.444 -16.243 1.299 1.00 96.31 261 VAL A CA 1
ATOM 1961 C C . VAL A 1 261 ? -9.462 -17.074 2.081 1.00 96.31 261 VAL A C 1
ATOM 1963 O O . VAL A 1 261 ? -10.668 -16.927 1.882 1.00 96.31 261 VAL A O 1
ATOM 1966 N N . VAL A 1 262 ? -8.995 -17.903 3.018 1.00 96.38 262 VAL A N 1
ATOM 1967 C CA . VAL A 1 262 ? -9.864 -18.699 3.898 1.00 96.38 262 VAL A CA 1
ATOM 1968 C C . VAL A 1 262 ? -10.780 -17.796 4.723 1.00 96.38 262 VAL A C 1
ATOM 1970 O O . VAL A 1 262 ? -11.967 -18.096 4.855 1.00 96.38 262 VAL A O 1
ATOM 1973 N N . LEU A 1 263 ? -10.264 -16.677 5.237 1.00 95.50 263 LEU A N 1
ATOM 1974 C CA . LEU A 1 263 ? -11.046 -15.698 5.984 1.00 95.50 263 LEU A CA 1
ATOM 1975 C C . LEU A 1 263 ? -12.182 -15.122 5.132 1.00 95.50 263 LEU A C 1
ATOM 1977 O O . LEU A 1 263 ? -13.319 -15.117 5.590 1.00 95.50 263 LEU A O 1
ATOM 1981 N N . VAL A 1 264 ? -11.918 -14.709 3.888 1.00 95.31 264 VAL A N 1
ATOM 1982 C CA . VAL A 1 264 ? -12.966 -14.223 2.971 1.00 95.31 264 VAL A CA 1
ATOM 1983 C C . VAL A 1 264 ? -14.028 -15.294 2.732 1.00 95.31 264 VAL A C 1
ATOM 1985 O O . VAL A 1 264 ? -15.218 -15.016 2.863 1.00 95.31 264 VAL A O 1
ATOM 1988 N N . LEU A 1 265 ? -13.624 -16.531 2.423 1.00 95.25 265 LEU A N 1
ATOM 1989 C CA . LEU A 1 265 ? -14.566 -17.632 2.186 1.00 95.25 265 LEU A CA 1
ATOM 1990 C C . LEU A 1 265 ? -15.426 -17.925 3.420 1.00 95.25 265 LEU A C 1
ATOM 1992 O O . LEU A 1 265 ? -16.627 -18.177 3.299 1.00 95.25 265 LEU A O 1
ATOM 1996 N N . ARG A 1 266 ? -14.824 -17.870 4.610 1.00 93.75 266 ARG A N 1
ATOM 1997 C CA . ARG A 1 266 ? -15.524 -18.040 5.883 1.00 93.75 266 ARG A CA 1
ATOM 1998 C C . ARG A 1 266 ? -16.520 -16.910 6.126 1.00 93.75 266 ARG A C 1
ATOM 2000 O O . ARG A 1 266 ? -17.685 -17.198 6.378 1.00 93.75 266 ARG A O 1
ATOM 2007 N N . LEU A 1 267 ? -16.084 -15.654 6.023 1.00 93.50 267 LEU A N 1
ATOM 2008 C CA . LEU A 1 267 ? -16.942 -14.488 6.237 1.00 93.50 267 LEU A CA 1
ATOM 2009 C C . LEU A 1 267 ? -18.105 -14.467 5.239 1.00 93.50 267 LEU A C 1
ATOM 2011 O O . LEU A 1 267 ? -19.235 -14.211 5.648 1.00 93.50 267 LEU A O 1
ATOM 2015 N N . ASN A 1 268 ? -17.866 -14.821 3.974 1.00 93.50 268 ASN A N 1
ATOM 2016 C CA . ASN A 1 268 ? -18.918 -14.928 2.962 1.00 93.50 268 ASN A CA 1
ATOM 2017 C C . ASN A 1 268 ? -19.954 -15.992 3.341 1.00 93.50 268 ASN A C 1
ATOM 2019 O O . ASN A 1 268 ? -21.152 -15.726 3.304 1.00 93.50 268 ASN A O 1
ATOM 2023 N N . ARG A 1 269 ? -19.505 -17.186 3.751 1.00 91.62 269 ARG A N 1
ATOM 2024 C CA . ARG A 1 269 ? -20.403 -18.249 4.231 1.00 91.62 269 ARG A CA 1
ATOM 2025 C C . ARG A 1 269 ? -21.210 -17.822 5.451 1.00 91.62 269 ARG A C 1
ATOM 2027 O O . ARG A 1 269 ? -22.365 -18.205 5.567 1.00 91.62 269 ARG A O 1
ATOM 2034 N N . GLN A 1 270 ? -20.609 -17.041 6.341 1.00 89.31 270 GLN A N 1
ATOM 2035 C CA . GLN A 1 270 ? -21.260 -16.566 7.553 1.00 89.31 270 GLN A CA 1
ATOM 2036 C C . GLN A 1 270 ? -22.305 -15.473 7.278 1.00 89.31 270 GLN A C 1
ATOM 2038 O O . GLN A 1 270 ? -23.367 -15.489 7.884 1.00 89.31 270 GLN A O 1
ATOM 2043 N N . HIS A 1 271 ? -22.023 -14.537 6.365 1.00 90.00 271 HIS A N 1
ATOM 2044 C CA . HIS A 1 271 ? -22.928 -13.421 6.055 1.00 90.00 271 HIS A CA 1
ATOM 2045 C C . HIS A 1 271 ? -24.040 -13.800 5.071 1.00 90.00 271 HIS A C 1
ATOM 2047 O O . HIS A 1 271 ? -25.125 -13.231 5.133 1.00 90.00 271 HIS A O 1
ATOM 2053 N N . PHE A 1 272 ? -23.767 -14.732 4.153 1.00 90.06 272 PHE A N 1
ATOM 2054 C CA . PHE A 1 272 ? -24.661 -15.058 3.037 1.00 90.06 272 PHE A CA 1
ATOM 2055 C C . PHE A 1 272 ? -25.088 -16.532 3.001 1.00 90.06 272 PHE A C 1
ATOM 2057 O O . PHE A 1 272 ? -25.725 -16.968 2.043 1.00 90.06 272 PHE A O 1
ATOM 2064 N N . GLY A 1 273 ? -24.730 -17.328 4.013 1.00 82.62 273 GLY A N 1
ATOM 2065 C CA . GLY A 1 273 ? -25.222 -18.697 4.147 1.00 82.62 273 GLY A CA 1
ATOM 2066 C C . GLY A 1 273 ? -26.733 -18.714 4.382 1.00 82.62 273 GLY A C 1
ATOM 2067 O O . GLY A 1 273 ? -27.254 -17.887 5.125 1.00 82.62 273 GLY A O 1
ATOM 2068 N N . MET A 1 274 ? -27.445 -19.658 3.758 1.00 65.31 274 MET A N 1
ATOM 2069 C CA . MET A 1 274 ? -28.878 -19.847 4.010 1.00 65.31 274 MET A CA 1
ATOM 2070 C C . MET A 1 274 ? -29.109 -20.083 5.505 1.00 65.31 274 MET A C 1
ATOM 2072 O O . MET A 1 274 ? -28.543 -21.016 6.083 1.00 65.31 274 MET A O 1
ATOM 2076 N N . ALA A 1 275 ? -29.946 -19.248 6.124 1.00 64.44 275 ALA A N 1
ATOM 2077 C CA . ALA A 1 275 ? -30.397 -19.469 7.488 1.00 64.44 275 ALA A CA 1
ATOM 2078 C C . ALA A 1 275 ? -31.049 -20.856 7.565 1.00 64.44 275 ALA A C 1
ATOM 2080 O O . ALA A 1 275 ? -31.948 -21.170 6.781 1.00 64.44 275 ALA A O 1
ATOM 2081 N N . ARG A 1 276 ? -30.597 -21.703 8.497 1.00 59.50 276 ARG A N 1
ATOM 2082 C CA . ARG A 1 276 ? -31.359 -22.908 8.834 1.00 59.50 276 ARG A CA 1
ATOM 2083 C C . ARG A 1 276 ? -32.711 -22.427 9.366 1.00 59.50 276 ARG A C 1
ATOM 2085 O O . ARG A 1 276 ? -32.693 -21.623 10.301 1.00 59.50 276 ARG A O 1
ATOM 2092 N N . PRO A 1 277 ? -33.851 -22.857 8.796 1.00 55.25 277 PRO A N 1
ATOM 2093 C CA . PRO A 1 277 ? -35.142 -22.513 9.364 1.00 55.25 277 PRO A CA 1
ATOM 2094 C C . PRO A 1 277 ? -35.131 -22.963 10.823 1.00 55.25 277 PRO A C 1
ATOM 2096 O O . PRO A 1 277 ? -34.876 -24.131 11.123 1.00 55.25 277 PRO A O 1
ATOM 2099 N N . SER A 1 278 ? -35.317 -22.004 11.728 1.00 58.78 278 SER A N 1
ATOM 2100 C CA . SER A 1 278 ? -35.625 -22.303 13.118 1.00 58.78 278 SER A CA 1
ATOM 2101 C C . SER A 1 278 ? -36.888 -23.152 13.081 1.00 58.78 278 SER A C 1
ATOM 2103 O O . SER A 1 278 ? -37.921 -22.699 12.590 1.00 58.78 278 SER A O 1
ATOM 2105 N N . ALA A 1 279 ? -36.780 -24.414 13.496 1.00 59.16 279 ALA A N 1
ATOM 2106 C CA . ALA A 1 279 ? -37.951 -25.243 13.701 1.00 59.16 279 ALA A CA 1
ATOM 2107 C C . ALA A 1 279 ? -38.760 -24.574 14.816 1.00 59.16 279 ALA A C 1
ATOM 2109 O O . ALA A 1 279 ? -38.376 -24.637 15.983 1.00 59.16 279 ALA A O 1
ATOM 2110 N N . VAL A 1 280 ? -39.823 -23.866 14.436 1.00 68.38 280 VAL A N 1
ATOM 2111 C CA . VAL A 1 280 ? -40.833 -23.399 15.380 1.00 68.38 280 VAL A CA 1
ATOM 2112 C C . VAL A 1 280 ? -41.506 -24.669 15.904 1.00 68.38 280 VAL A C 1
ATOM 2114 O O . VAL A 1 280 ? -42.015 -25.440 15.084 1.00 68.38 280 VAL A O 1
ATOM 2117 N N . PRO A 1 281 ? -41.449 -24.961 17.216 1.00 65.31 281 PRO A N 1
ATOM 2118 C CA . PRO A 1 281 ? -42.187 -26.084 17.773 1.00 65.31 281 PRO A CA 1
ATOM 2119 C C . PRO A 1 281 ? -43.666 -25.885 17.443 1.00 65.31 281 PRO A C 1
ATOM 2121 O O . PRO A 1 281 ? -44.191 -24.794 17.652 1.00 65.31 281 PRO A O 1
ATOM 2124 N N . ALA A 1 282 ? -44.313 -26.906 16.886 1.00 66.31 282 ALA A N 1
ATOM 2125 C CA . ALA A 1 282 ? -45.764 -26.902 16.789 1.00 66.31 282 ALA A CA 1
ATOM 2126 C C . ALA A 1 282 ? -46.317 -26.977 18.220 1.00 66.31 282 ALA A C 1
ATOM 2128 O O . ALA A 1 282 ? -46.026 -27.947 18.924 1.00 66.31 282 ALA A O 1
ATOM 2129 N N . GLU A 1 283 ? -47.017 -25.925 18.649 1.00 54.59 283 GLU A N 1
ATOM 2130 C CA . GLU A 1 283 ? -47.926 -25.982 19.802 1.00 54.59 283 GLU A CA 1
ATOM 2131 C C . GLU A 1 283 ? -49.111 -26.909 19.507 1.00 54.59 283 GLU A C 1
ATOM 2133 O O . GLU A 1 283 ? -49.586 -26.918 18.343 1.00 54.59 283 GLU A O 1
#

pLDDT: mean 92.44, std 7.68, range [54.59, 98.5]

Foldseek 3Di:
DVLVVVVVCCVVPPPPPVVCVQVVLVVQLVVLLVQLVVLVVVVCVLVCQLVVDPPSDDLLVLLALVQLVSLQSLLVSLLSLLQCLQPPPDLVSNVRSLVSSCVSLVVSVVSSVVSVVSNVVSCVPVNHDLLRLLRLLVVQLNLLSSLSSVVSNQNSCVPRVVDDDALQNQLVSLVVSLVSLVVSVVVSVVSCVVVCVCVPDQVHLDHHPSLLSNLSSLLSSLNSLVSNLVSHCCRVVVDPDVDPVSVVSNVSSVVSNVVSVVSVVRNCCSVPPDDDPDPDDDD

Sequence (283 aa):
MSINAMFIVGLVFVPKLWSVVEYLFPLAMAAFFLNAIWTLKMMGDMIARYLAEKDGFNADANNSFAQVLPAFALAMNAVGLAAPAAMSTVPTVVGTSIVLSTLFGTIAALYAIVKIIAAVPALLHHGVDRDAAPTLMIAVPLVTILSIMIMRQDHGLHTTLEGHTTAADTLMFLAKGISIQLAFLGLGWAVLKSQGYFKSYVFGDKTHVGSYALVCPGVAFSVLMHFFINKGLVATHIIDKFGTAYWALTAVALIAQFAMVVLVLRLNRQHFGMARPSAVPAE

Radius of gyration: 21.35 Å; chains: 1; bounding box: 71×52×54 Å

Secondary structure (DSSP, 8-state):
-HHHHHHHHHHHHSTTGGGGHHHHHHHHHHHHHHHHHHHHHHHHHHHHHHHHSTTS--STT--SGGGGHHHHHHHHHHHHHTTGGGT---HHHHHHHHHHHHHHHHHHHHHHHHHHHHHHHHHHHH---TTTGGGGGGHHHHHHHHHHHHHHHHHHHHHHS-----HHHHHHHHHHHHHHHHHHHHHHHHHHHHTTHIIIIISSS---GGGGGGHHHHHHHHHHHHHIIIIIIITTTSS-TTSHHHHHHHHHHHHHHHHHHHHHHHHHHHHHSPPPP------